Protein AF-A0A699YKY4-F1 (afdb_monomer)

Mean predicted aligned error: 13.33 Å

Foldseek 3Di:
DDDDPPDDDDDPPDPPPDPPDPPPDDPPVPDDPPVVVVVVVVPPPPPPPPPVCVQADVLLVLLVVLLVLLCCCLPPVLVVVLVVLCVVFVPDPPDQQDDVVRGVLSLLSNLSSVLSVVSVVCSVVLNVLLNVLCRPVVVQSSVLSVQLSVLSVQLNVLSSVSDNVRSCSSVSNVVSVVSSVVSVVVVVVVVCVVVVD

Nearest PDB structures (foldseek):
  1i4d-assembly1_A  TM=3.162E-01  e=3.895E+00  Homo sapiens
  1i4d-assembly1_B  TM=2.804E-01  e=4.300E+00  Homo sapiens

Solvent-accessible surface area (backbone atoms only — not comparable to full-atom values): 11237 Å² total; per-residue (Å²): 141,84,81,84,82,82,74,78,85,74,78,91,69,74,91,76,83,71,81,81,73,76,73,92,83,70,57,80,90,75,53,76,57,80,67,51,62,55,51,56,64,66,62,56,67,82,76,74,76,73,55,70,74,78,79,47,54,92,53,34,63,48,29,54,49,40,52,53,51,49,48,46,47,62,61,47,52,42,44,50,51,41,52,51,41,32,64,75,58,68,58,55,86,89,62,83,66,57,44,79,90,68,26,93,62,16,63,31,50,36,28,32,47,50,34,46,49,56,51,58,72,48,43,63,61,50,51,56,38,38,57,60,29,17,67,81,38,17,64,62,24,22,55,24,45,48,41,22,50,54,11,49,52,37,18,36,57,31,14,44,70,43,42,76,71,40,34,60,63,17,55,54,19,53,57,13,51,52,48,36,50,50,48,40,52,51,49,52,54,56,50,52,61,62,74,74,108

Structure (mmCIF, N/CA/C/O backbone):
data_AF-A0A699YKY4-F1
#
_entry.id   AF-A0A699YKY4-F1
#
loop_
_atom_site.group_PDB
_atom_site.id
_atom_site.type_symbol
_atom_site.label_atom_id
_atom_site.label_alt_id
_atom_site.label_comp_id
_atom_site.label_asym_id
_atom_site.label_entity_id
_atom_site.label_seq_id
_atom_site.pdbx_PDB_ins_code
_atom_site.Cartn_x
_atom_site.Cartn_y
_atom_site.Cartn_z
_atom_site.occupancy
_atom_site.B_iso_or_equiv
_atom_site.auth_seq_id
_atom_site.auth_comp_id
_atom_site.auth_asym_id
_atom_site.auth_atom_id
_atom_site.pdbx_PDB_model_num
ATOM 1 N N . MET A 1 1 ? 33.361 -10.950 44.636 1.00 48.34 1 MET A N 1
ATOM 2 C CA . MET A 1 1 ? 32.646 -9.791 44.060 1.00 48.34 1 MET A CA 1
ATOM 3 C C . MET A 1 1 ? 33.469 -8.546 44.329 1.00 48.34 1 MET A C 1
ATOM 5 O O . MET A 1 1 ? 33.608 -8.227 45.494 1.00 48.34 1 MET A O 1
ATOM 9 N N . VAL A 1 2 ? 34.028 -7.903 43.303 1.00 44.22 2 VAL A N 1
ATOM 10 C CA . VAL A 1 2 ? 33.719 -6.512 42.908 1.00 44.22 2 VAL A CA 1
ATOM 11 C C . VAL A 1 2 ? 34.060 -6.415 41.405 1.00 44.22 2 VAL A C 1
ATOM 13 O O . VAL A 1 2 ? 35.040 -7.031 40.984 1.00 44.22 2 VAL A O 1
ATOM 16 N N . PRO A 1 3 ? 33.218 -5.773 40.575 1.00 47.50 3 PRO A N 1
ATOM 17 C CA . PRO A 1 3 ? 33.241 -5.894 39.123 1.00 47.50 3 PRO A CA 1
ATOM 18 C C . PRO A 1 3 ? 34.199 -4.895 38.463 1.00 47.50 3 PRO A C 1
ATOM 20 O O . PRO A 1 3 ? 34.477 -3.824 38.999 1.00 47.50 3 PRO A O 1
ATOM 23 N N . LEU A 1 4 ? 34.647 -5.241 37.255 1.00 47.75 4 LEU A N 1
ATOM 24 C CA . LEU A 1 4 ? 35.294 -4.331 36.309 1.00 47.75 4 LEU A CA 1
ATOM 25 C C . LEU A 1 4 ? 34.410 -3.096 36.050 1.00 47.75 4 LEU A C 1
ATOM 27 O O . LEU A 1 4 ? 33.281 -3.263 35.581 1.00 47.75 4 LEU A O 1
ATOM 31 N N . PRO A 1 5 ? 34.906 -1.863 36.249 1.00 43.66 5 PRO A N 1
ATOM 32 C CA . PRO A 1 5 ? 34.273 -0.696 35.664 1.00 43.66 5 PRO A CA 1
ATOM 33 C C . PRO A 1 5 ? 34.665 -0.616 34.182 1.00 43.66 5 PRO A C 1
ATOM 35 O O . PRO A 1 5 ? 35.770 -0.202 33.830 1.00 43.66 5 PRO A O 1
ATOM 38 N N . LEU A 1 6 ? 33.743 -1.010 33.301 1.00 48.00 6 LEU A N 1
ATOM 39 C CA . LEU A 1 6 ? 33.780 -0.607 31.896 1.00 48.00 6 LEU A CA 1
ATOM 40 C C . LEU A 1 6 ? 33.629 0.918 31.841 1.00 48.00 6 LEU A C 1
ATOM 42 O O . LEU A 1 6 ? 32.559 1.467 32.102 1.00 48.00 6 LEU A O 1
ATOM 46 N N . LYS A 1 7 ? 34.734 1.601 31.541 1.00 40.78 7 LYS A N 1
ATOM 47 C CA . LYS A 1 7 ? 34.766 3.039 31.268 1.00 40.78 7 LYS A CA 1
ATOM 48 C C . LYS A 1 7 ? 34.069 3.297 29.916 1.00 40.78 7 LYS A C 1
ATOM 50 O O . LYS A 1 7 ? 34.287 2.523 28.984 1.00 40.78 7 LYS A O 1
ATOM 55 N N . PRO A 1 8 ? 33.220 4.333 29.794 1.00 40.47 8 PRO A N 1
ATOM 56 C CA . PRO A 1 8 ? 32.386 4.549 28.613 1.00 40.47 8 PRO A CA 1
ATOM 57 C C . PRO A 1 8 ? 33.218 4.826 27.357 1.00 40.47 8 PRO A C 1
ATOM 59 O O . PRO A 1 8 ? 34.210 5.555 27.406 1.00 40.47 8 PRO A O 1
ATOM 62 N N . ALA A 1 9 ? 32.774 4.268 26.227 1.00 45.56 9 ALA A N 1
ATOM 63 C CA . ALA A 1 9 ? 33.264 4.624 24.903 1.00 45.56 9 ALA A CA 1
ATOM 64 C C . ALA A 1 9 ? 32.993 6.115 24.656 1.00 45.56 9 ALA A C 1
ATOM 66 O O . ALA A 1 9 ? 31.841 6.540 24.553 1.00 45.56 9 ALA A O 1
ATOM 67 N N . ALA A 1 10 ? 34.061 6.911 24.598 1.00 41.69 10 ALA A N 1
ATOM 68 C CA . ALA A 1 10 ? 33.987 8.272 24.094 1.00 41.69 10 ALA A CA 1
ATOM 69 C C . ALA A 1 10 ? 33.573 8.232 22.609 1.00 41.69 10 ALA A C 1
ATOM 71 O O . ALA A 1 10 ? 33.965 7.303 21.893 1.00 41.69 10 ALA A O 1
ATOM 72 N N . PRO A 1 11 ? 32.764 9.196 22.142 1.00 36.03 11 PRO A N 1
ATOM 73 C CA . PRO A 1 11 ? 32.287 9.218 20.769 1.00 36.03 11 PRO A CA 1
ATOM 74 C C . PRO A 1 11 ? 33.475 9.300 19.810 1.00 36.03 11 PRO A C 1
ATOM 76 O O . PRO A 1 11 ? 34.435 10.027 20.060 1.00 36.03 11 PRO A O 1
ATOM 79 N N . PHE A 1 12 ? 33.386 8.554 18.709 1.00 40.75 12 PHE A N 1
ATOM 80 C CA . PHE A 1 12 ? 34.274 8.647 17.553 1.00 40.75 12 PHE A CA 1
ATOM 81 C C . PHE A 1 12 ? 34.117 10.046 16.933 1.00 40.75 12 PHE A C 1
ATOM 83 O O . PHE A 1 12 ? 33.383 10.243 15.965 1.00 40.75 12 PHE A O 1
ATOM 90 N N . SER A 1 13 ? 34.735 11.051 17.555 1.00 39.62 13 SER A N 1
ATOM 91 C CA . SER A 1 13 ? 34.857 12.384 16.990 1.00 39.62 13 SER A CA 1
ATOM 92 C C . SER A 1 13 ? 35.937 12.314 15.925 1.00 39.62 13 SER A C 1
ATOM 94 O O . SER A 1 13 ? 37.105 12.080 16.233 1.00 39.62 13 SER A O 1
ATOM 96 N N . LEU A 1 14 ? 35.494 12.453 14.678 1.00 38.16 14 LEU A N 1
ATOM 97 C CA . LEU A 1 14 ? 36.218 13.026 13.548 1.00 38.16 14 LEU A CA 1
ATOM 98 C C . LEU A 1 14 ? 37.693 13.322 13.848 1.00 38.16 14 LEU A C 1
ATOM 100 O O . LEU A 1 14 ? 38.031 14.328 14.467 1.00 38.16 14 LEU A O 1
ATOM 104 N N . CYS A 1 15 ? 38.566 12.448 13.354 1.00 41.62 15 CYS A N 1
ATOM 105 C CA . CYS A 1 15 ? 39.974 12.758 13.160 1.00 41.62 15 CYS A CA 1
ATOM 106 C C . CYS A 1 15 ? 40.059 13.832 12.058 1.00 41.62 15 CYS A C 1
ATOM 108 O O . CYS A 1 15 ? 40.270 13.516 10.890 1.00 41.62 15 CYS A O 1
ATOM 110 N N . GLN A 1 16 ? 39.751 15.083 12.401 1.00 43.31 16 GLN A N 1
ATOM 111 C CA . GLN A 1 16 ? 39.926 16.240 11.521 1.00 43.31 16 GLN A CA 1
ATOM 112 C C . GLN A 1 16 ? 41.032 17.189 11.986 1.00 43.31 16 GLN A C 1
ATOM 114 O O . GLN A 1 16 ? 41.424 18.034 11.197 1.00 43.31 16 GLN A O 1
ATOM 119 N N . ASP A 1 17 ? 41.632 16.985 13.164 1.00 37.53 17 ASP A N 1
ATOM 120 C CA . ASP A 1 17 ? 42.594 17.952 13.720 1.00 37.53 17 ASP A CA 1
ATOM 121 C C . ASP A 1 17 ? 43.952 17.360 14.127 1.00 37.53 17 ASP A C 1
ATOM 123 O O . ASP A 1 17 ? 44.659 17.910 14.968 1.00 37.53 17 ASP A O 1
ATOM 127 N N . THR A 1 18 ? 44.387 16.270 13.497 1.00 43.03 18 THR A N 1
ATOM 128 C CA . THR A 1 18 ? 45.807 15.889 13.528 1.00 43.03 18 THR A CA 1
ATOM 129 C C . THR A 1 18 ? 46.353 15.839 12.112 1.00 43.03 18 THR A C 1
ATOM 131 O O . THR A 1 18 ? 46.560 14.783 11.518 1.00 43.03 18 THR A O 1
ATOM 134 N N . ALA A 1 19 ? 46.625 17.023 11.557 1.00 45.69 19 ALA A N 1
ATOM 135 C CA . ALA A 1 19 ? 47.641 17.125 10.522 1.00 45.69 19 ALA A CA 1
ATOM 136 C C . ALA A 1 19 ? 48.922 16.502 11.098 1.00 45.69 19 ALA A C 1
ATOM 138 O O . ALA A 1 19 ? 49.509 17.035 12.039 1.00 45.69 19 ALA A O 1
ATOM 139 N N . TRP A 1 20 ? 49.298 15.326 10.595 1.00 46.41 20 TRP A N 1
ATOM 140 C CA . TRP A 1 20 ? 50.542 14.660 10.957 1.00 46.41 20 TRP A CA 1
ATOM 141 C C . TRP A 1 20 ? 51.686 15.619 10.614 1.00 46.41 20 TRP A C 1
ATOM 143 O O . TRP A 1 20 ? 51.987 15.835 9.440 1.00 46.41 20 TRP A O 1
ATOM 153 N N . GLN A 1 21 ? 52.263 16.273 11.623 1.00 52.38 21 GLN A N 1
ATOM 154 C CA . GLN A 1 21 ? 53.449 17.090 11.418 1.00 52.38 21 GLN A CA 1
ATOM 155 C C . GLN A 1 21 ? 54.639 16.139 11.268 1.00 52.38 21 GLN A C 1
ATOM 157 O O . GLN A 1 21 ? 54.866 15.320 12.163 1.00 52.38 21 GLN A O 1
ATOM 162 N N . PRO A 1 22 ? 55.386 16.206 10.152 1.00 54.28 22 PRO A N 1
ATOM 163 C CA . PRO A 1 22 ? 56.575 15.388 9.989 1.00 54.28 22 PRO A CA 1
ATOM 164 C C . PRO A 1 22 ? 57.593 15.694 11.095 1.00 54.28 22 PRO A C 1
ATOM 166 O O . PRO A 1 22 ? 57.698 16.848 11.523 1.00 54.28 22 PRO A O 1
ATOM 169 N N . PRO A 1 23 ? 58.345 14.687 11.575 1.00 55.00 23 PRO A N 1
ATOM 170 C CA . PRO A 1 23 ? 59.370 14.900 12.586 1.00 55.00 23 PRO A CA 1
ATOM 171 C C . PRO A 1 23 ? 60.405 15.920 12.089 1.00 55.00 23 PRO A C 1
ATOM 173 O O . PRO A 1 23 ? 60.852 15.872 10.942 1.00 55.00 23 PRO A O 1
ATOM 176 N N . LEU A 1 24 ? 60.753 16.869 12.960 1.00 57.00 24 LEU A N 1
ATOM 177 C CA . LEU A 1 24 ? 61.698 17.953 12.689 1.00 57.00 24 LEU A CA 1
ATOM 178 C C . LEU A 1 24 ? 63.058 17.393 12.245 1.00 57.00 24 LEU A C 1
ATOM 180 O O . LEU A 1 24 ? 63.736 16.733 13.029 1.00 57.00 24 LEU A O 1
ATOM 184 N N . GLY A 1 25 ? 63.455 17.695 11.003 1.00 61.84 25 GLY A N 1
ATOM 185 C CA . GLY A 1 25 ? 64.797 17.405 10.480 1.00 61.84 25 GLY A CA 1
ATOM 186 C C . GLY A 1 25 ? 64.888 16.428 9.302 1.00 61.84 25 GLY A C 1
ATOM 187 O O . GLY A 1 25 ? 65.943 15.828 9.116 1.00 61.84 25 GLY A O 1
ATOM 188 N N . LEU A 1 26 ? 63.835 16.248 8.498 1.00 56.12 26 LEU A N 1
ATOM 189 C CA . LEU A 1 26 ? 63.955 15.515 7.230 1.00 56.12 26 LEU A CA 1
ATOM 190 C C . LEU A 1 26 ? 64.787 16.313 6.207 1.00 56.12 26 LEU A C 1
ATOM 192 O O . LEU A 1 26 ? 64.466 17.487 5.997 1.00 56.12 26 LEU A O 1
ATOM 196 N N . PRO A 1 27 ? 65.803 15.705 5.559 1.00 60.69 27 PRO A N 1
ATOM 197 C CA . PRO A 1 27 ? 66.564 16.357 4.495 1.00 60.69 27 PRO A CA 1
ATOM 198 C C . PRO A 1 27 ? 65.637 16.775 3.339 1.00 60.69 27 PRO A C 1
ATOM 200 O O . PRO A 1 27 ? 64.596 16.153 3.104 1.00 60.69 27 PRO A O 1
ATOM 203 N N . ASP A 1 28 ? 65.973 17.884 2.671 1.00 59.66 28 ASP A N 1
ATOM 204 C CA . ASP A 1 28 ? 65.085 18.583 1.723 1.00 59.66 28 ASP A CA 1
ATOM 205 C C . ASP A 1 28 ? 64.636 17.716 0.529 1.00 59.66 28 ASP A C 1
ATOM 207 O O . ASP A 1 28 ? 63.608 17.990 -0.087 1.00 59.66 28 ASP A O 1
ATOM 211 N N . ASP A 1 29 ? 65.363 16.642 0.220 1.00 63.81 29 ASP A N 1
ATOM 212 C CA . ASP A 1 29 ? 65.057 15.667 -0.832 1.00 63.81 29 ASP A CA 1
ATOM 213 C C . ASP A 1 29 ? 63.957 14.660 -0.447 1.00 63.81 29 ASP A C 1
ATOM 215 O O . ASP A 1 29 ? 63.340 14.045 -1.318 1.00 63.81 29 ASP A O 1
ATOM 219 N N . MET A 1 30 ? 63.682 14.512 0.849 1.00 56.88 30 MET A N 1
ATOM 220 C CA . MET A 1 30 ? 62.691 13.583 1.396 1.00 56.88 30 MET A CA 1
ATOM 221 C C . MET A 1 30 ? 61.368 14.269 1.777 1.00 56.88 30 MET A C 1
ATOM 223 O O . MET A 1 30 ? 60.406 13.604 2.172 1.00 56.88 30 MET A O 1
ATOM 227 N N . GLN A 1 31 ? 61.292 15.597 1.656 1.00 60.69 31 GLN A N 1
ATOM 228 C CA . GLN A 1 31 ? 60.056 16.356 1.825 1.00 60.69 31 GLN A CA 1
ATOM 229 C C . GLN A 1 31 ? 59.249 16.299 0.526 1.00 60.69 31 GLN A C 1
ATOM 231 O O . GLN A 1 31 ? 59.725 16.683 -0.541 1.00 60.69 31 GLN A O 1
ATOM 236 N N . ALA A 1 32 ? 58.003 15.818 0.608 1.00 61.31 32 ALA A N 1
ATOM 237 C CA . ALA A 1 32 ? 57.102 15.828 -0.539 1.00 61.31 32 ALA A CA 1
ATOM 238 C C . ALA A 1 32 ? 57.048 17.253 -1.134 1.00 61.31 32 ALA A C 1
ATOM 240 O O . ALA A 1 32 ? 56.874 18.210 -0.369 1.00 61.31 32 ALA A O 1
ATOM 241 N N . PRO A 1 33 ? 57.185 17.426 -2.465 1.00 61.12 33 PRO A N 1
ATOM 242 C CA . PRO A 1 33 ? 57.152 18.749 -3.071 1.00 61.12 33 PRO A CA 1
ATOM 243 C C . PRO A 1 33 ? 55.872 19.462 -2.627 1.00 61.12 33 PRO A C 1
ATOM 245 O O . PRO A 1 33 ? 54.787 18.886 -2.712 1.00 61.12 33 PRO A O 1
ATOM 248 N N . LYS A 1 34 ? 55.966 20.710 -2.154 1.00 59.78 34 LYS A N 1
ATOM 249 C CA . LYS A 1 34 ? 54.809 21.483 -1.639 1.00 59.78 34 LYS A CA 1
ATOM 250 C C . LYS A 1 34 ? 53.665 21.575 -2.663 1.00 59.78 34 LYS A C 1
ATOM 252 O O . LYS A 1 34 ? 52.489 21.628 -2.328 1.00 59.78 34 LYS A O 1
ATOM 257 N N . ASN A 1 35 ? 54.033 21.500 -3.930 1.00 59.03 35 ASN A N 1
ATOM 258 C CA . ASN A 1 35 ? 53.210 21.536 -5.130 1.00 59.03 35 ASN A CA 1
ATOM 259 C C . ASN A 1 35 ? 52.641 20.150 -5.519 1.00 59.03 35 ASN A C 1
ATOM 261 O O . ASN A 1 35 ? 51.735 20.053 -6.346 1.00 59.03 35 ASN A O 1
ATOM 265 N N . LEU A 1 36 ? 53.110 19.066 -4.895 1.00 57.78 36 LEU A N 1
ATOM 266 C CA . LEU A 1 36 ? 52.580 17.718 -5.087 1.00 57.78 36 LEU A CA 1
ATOM 267 C C . LEU A 1 36 ? 51.261 17.534 -4.321 1.00 57.78 36 LEU A C 1
ATOM 269 O O . LEU A 1 36 ? 50.294 17.040 -4.886 1.00 57.78 36 LEU A O 1
ATOM 273 N N . ALA A 1 37 ? 51.167 18.016 -3.078 1.00 57.50 37 ALA A N 1
ATOM 274 C CA . ALA A 1 37 ? 49.926 17.954 -2.295 1.00 57.50 37 ALA A CA 1
ATOM 275 C C . ALA A 1 37 ? 48.774 18.733 -2.960 1.00 57.50 37 ALA A C 1
ATOM 277 O O . ALA A 1 37 ? 47.647 18.241 -3.029 1.00 57.50 37 ALA A O 1
ATOM 278 N N . HIS A 1 38 ? 49.074 19.906 -3.530 1.00 52.69 38 HIS A N 1
ATOM 279 C CA . HIS A 1 38 ? 48.108 20.684 -4.310 1.00 52.69 38 HIS A CA 1
ATOM 280 C C . HIS A 1 38 ? 47.669 19.960 -5.589 1.00 52.69 38 HIS A C 1
ATOM 282 O O . HIS A 1 38 ? 46.480 19.943 -5.895 1.00 52.69 38 HIS A O 1
ATOM 288 N N . SER A 1 39 ? 48.581 19.271 -6.281 1.00 56.22 39 SER A N 1
ATOM 289 C CA . SER A 1 39 ? 48.204 18.495 -7.470 1.00 56.22 39 SER A CA 1
ATOM 290 C C . SER A 1 39 ? 47.390 17.230 -7.150 1.00 56.22 39 SER A C 1
ATOM 292 O O . SER A 1 39 ? 46.607 16.796 -7.992 1.00 56.22 39 SER A O 1
ATOM 294 N N . TYR A 1 40 ? 47.483 16.668 -5.936 1.00 52.78 40 TYR A N 1
ATOM 295 C CA . TYR A 1 40 ? 46.593 15.590 -5.475 1.00 52.78 40 TYR A CA 1
ATOM 296 C C . TYR A 1 40 ? 45.180 16.077 -5.125 1.00 52.78 40 TYR A C 1
ATOM 298 O O . TYR A 1 40 ? 44.213 15.385 -5.444 1.00 52.78 40 TYR A O 1
ATOM 306 N N . LEU A 1 41 ? 45.040 17.260 -4.517 1.00 55.25 41 LEU A N 1
ATOM 307 C CA . LEU A 1 41 ? 43.725 17.853 -4.238 1.00 55.25 41 LEU A CA 1
ATOM 308 C C . LEU A 1 41 ? 43.004 18.269 -5.531 1.00 55.25 41 LEU A C 1
ATOM 310 O O . LEU A 1 41 ? 41.801 18.045 -5.663 1.00 55.25 41 LEU A O 1
ATOM 314 N N . GLU A 1 42 ? 43.741 18.774 -6.5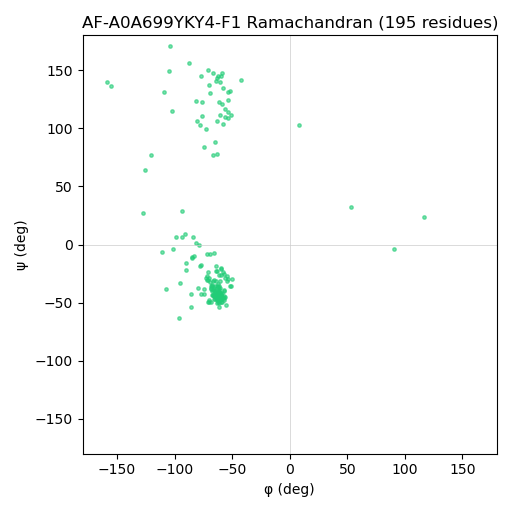23 1.00 52.34 42 GLU A N 1
ATOM 315 C CA . GLU A 1 42 ? 43.192 19.152 -7.834 1.00 52.34 42 GLU A CA 1
ATOM 316 C C . GLU A 1 42 ? 42.915 17.957 -8.764 1.00 52.34 42 GLU A C 1
ATOM 318 O O . GLU A 1 42 ? 42.126 18.069 -9.701 1.00 52.34 42 GLU A O 1
ATOM 323 N N . ARG A 1 43 ? 43.503 16.781 -8.495 1.00 52.62 43 ARG A N 1
ATOM 324 C CA . ARG A 1 43 ? 43.226 15.533 -9.234 1.00 52.62 43 ARG A CA 1
ATOM 325 C C . ARG A 1 43 ? 41.983 14.793 -8.717 1.00 52.62 43 ARG A C 1
ATOM 327 O O . ARG A 1 43 ? 41.670 13.698 -9.186 1.00 52.62 43 ARG A O 1
ATOM 334 N N . THR A 1 44 ? 41.222 15.381 -7.795 1.00 56.94 44 THR A N 1
ATOM 335 C CA . THR A 1 44 ? 39.842 14.943 -7.570 1.00 56.94 44 THR A CA 1
ATOM 336 C C . THR A 1 44 ? 39.013 15.432 -8.756 1.00 56.94 44 THR A C 1
ATOM 338 O O . THR A 1 44 ? 38.685 16.608 -8.867 1.00 56.94 44 THR A O 1
ATOM 341 N N . ALA A 1 45 ? 38.757 14.535 -9.717 1.00 58.06 45 ALA A N 1
ATOM 342 C CA . ALA A 1 45 ? 37.928 14.819 -10.887 1.00 58.06 45 ALA A CA 1
ATOM 343 C C . ALA A 1 45 ? 36.678 15.613 -10.468 1.00 58.06 45 ALA A C 1
ATOM 345 O O . ALA A 1 45 ? 36.119 15.303 -9.408 1.00 58.06 45 ALA A O 1
ATOM 346 N N . PRO A 1 46 ? 36.210 16.604 -11.256 1.00 54.78 46 PRO A N 1
ATOM 347 C CA . PRO A 1 46 ? 34.984 17.309 -10.924 1.00 54.78 46 PRO A CA 1
ATOM 348 C C . PRO A 1 46 ? 33.910 16.248 -10.726 1.00 54.78 46 PRO A C 1
ATOM 350 O O . PRO A 1 46 ? 33.575 15.509 -11.655 1.00 54.78 46 PRO A O 1
ATOM 353 N N . ARG A 1 47 ? 33.420 16.115 -9.490 1.00 60.31 47 ARG A N 1
ATOM 354 C CA . ARG A 1 47 ? 32.297 15.243 -9.171 1.00 60.31 47 ARG A CA 1
ATOM 355 C C . ARG A 1 47 ? 31.123 15.843 -9.916 1.00 60.31 47 ARG A C 1
ATOM 357 O O . ARG A 1 47 ? 30.458 16.731 -9.387 1.00 60.31 47 ARG A O 1
ATOM 364 N N . SER A 1 48 ? 30.943 15.434 -11.174 1.00 63.03 48 SER A N 1
ATOM 365 C CA . SER A 1 48 ? 29.806 15.839 -11.982 1.00 63.03 48 SER A CA 1
ATOM 366 C C . SER A 1 48 ? 28.595 15.558 -11.111 1.00 63.03 48 SER A C 1
ATOM 368 O O . SER A 1 48 ? 28.350 14.428 -10.681 1.00 63.03 48 SER A O 1
ATOM 370 N N . THR A 1 49 ? 27.945 16.628 -10.672 1.00 66.81 49 THR A N 1
ATOM 371 C CA . THR A 1 49 ? 26.795 16.533 -9.792 1.00 66.81 49 THR A CA 1
ATOM 372 C C . THR A 1 49 ? 25.688 16.052 -10.706 1.00 66.81 49 THR A C 1
ATOM 374 O O . THR A 1 49 ? 24.977 16.851 -11.313 1.00 66.81 49 THR A O 1
ATOM 377 N N . VAL A 1 50 ? 25.617 14.733 -10.910 1.00 65.38 50 VAL A N 1
ATOM 378 C CA . VAL A 1 50 ? 24.519 14.107 -11.635 1.00 65.38 50 VAL A CA 1
ATOM 379 C C . VAL A 1 50 ? 23.272 14.554 -10.897 1.00 65.38 50 VAL A C 1
ATOM 381 O O . VAL A 1 50 ? 23.060 14.205 -9.734 1.00 65.38 50 VAL A O 1
ATOM 384 N N . LYS A 1 51 ? 22.488 15.422 -11.535 1.00 71.50 51 LYS A N 1
ATOM 385 C CA . LYS A 1 51 ? 21.231 15.883 -10.961 1.00 71.50 51 LYS A CA 1
ATOM 386 C C . LYS A 1 51 ? 20.406 14.621 -10.737 1.00 71.50 51 LYS A C 1
ATOM 388 O O . LYS A 1 51 ? 20.136 13.916 -11.695 1.00 71.50 51 LYS A O 1
ATOM 393 N N . MET A 1 52 ? 19.995 14.323 -9.506 1.00 66.38 52 MET A N 1
ATOM 394 C CA . MET A 1 52 ? 19.196 13.118 -9.209 1.00 66.38 52 MET A CA 1
ATOM 395 C C . MET A 1 52 ? 17.974 12.977 -10.136 1.00 66.38 52 MET A C 1
ATOM 397 O O . MET A 1 52 ? 17.576 11.871 -10.489 1.00 66.38 52 MET A O 1
ATOM 401 N N . ALA A 1 53 ? 17.431 14.106 -10.600 1.00 68.38 53 ALA A N 1
ATOM 402 C CA . ALA A 1 53 ? 16.364 14.173 -11.591 1.00 68.38 53 ALA A CA 1
ATOM 403 C C . ALA A 1 53 ? 16.698 13.524 -12.951 1.00 68.38 53 ALA A C 1
ATOM 405 O O . ALA A 1 53 ? 15.780 13.093 -13.634 1.00 68.38 53 ALA A O 1
ATOM 406 N N . SER A 1 54 ? 17.971 13.431 -13.355 1.00 72.88 54 SER A N 1
ATOM 407 C CA . SER A 1 54 ? 18.375 12.761 -14.599 1.00 72.88 54 SER A CA 1
ATOM 408 C C . SER A 1 54 ? 18.524 11.244 -14.457 1.00 72.88 54 SER A C 1
ATOM 410 O O . SER A 1 54 ? 18.700 10.568 -15.464 1.00 72.88 54 SER A O 1
ATOM 412 N N . LEU A 1 55 ? 18.480 10.704 -13.232 1.00 82.69 55 LEU A N 1
ATOM 413 C CA . LEU A 1 55 ? 18.551 9.259 -12.972 1.00 82.69 55 LEU A CA 1
ATOM 414 C C . LEU A 1 55 ? 17.170 8.594 -12.954 1.00 82.69 55 LEU A C 1
ATOM 416 O O . LEU A 1 55 ? 17.070 7.383 -13.137 1.00 82.69 55 LEU A O 1
ATOM 420 N N . LEU A 1 56 ? 16.111 9.369 -12.712 1.00 84.06 56 LEU A N 1
ATOM 421 C CA . LEU A 1 56 ? 14.741 8.874 -12.603 1.00 84.06 56 LEU A CA 1
ATOM 422 C C . LEU A 1 56 ? 13.937 9.213 -13.864 1.00 84.06 56 LEU A C 1
ATOM 424 O O . LEU A 1 56 ? 14.172 10.252 -14.483 1.00 84.06 56 LEU A O 1
ATOM 428 N N . PRO A 1 57 ? 12.950 8.381 -14.245 1.00 83.94 57 PRO A N 1
ATOM 429 C CA . PRO A 1 57 ? 12.073 8.723 -15.354 1.00 83.94 57 PRO A CA 1
ATOM 430 C C . PRO A 1 57 ? 11.280 9.994 -15.024 1.00 83.94 57 PRO A C 1
ATOM 432 O O . PRO A 1 57 ? 10.865 10.198 -13.883 1.00 83.94 57 PRO A O 1
ATOM 435 N N . ALA A 1 58 ? 11.014 10.832 -16.030 1.00 84.06 58 ALA A N 1
ATOM 436 C CA . ALA A 1 58 ? 10.355 12.133 -15.850 1.00 84.06 58 ALA A CA 1
ATOM 437 C C . ALA A 1 58 ? 9.013 12.048 -15.090 1.00 84.06 58 ALA A C 1
ATOM 439 O O . ALA A 1 58 ? 8.631 12.968 -14.373 1.00 84.06 58 ALA A O 1
ATOM 440 N N . SER A 1 59 ? 8.310 10.918 -15.205 1.00 89.62 59 SER A N 1
ATOM 441 C CA . SER A 1 59 ? 7.021 10.668 -14.550 1.00 89.62 59 SER A CA 1
ATOM 442 C C . SER A 1 59 ? 7.130 9.945 -13.197 1.00 89.62 59 SER A C 1
ATOM 444 O O . SER A 1 59 ? 6.102 9.591 -12.624 1.00 89.62 59 SER A O 1
ATOM 446 N N . PHE A 1 60 ? 8.332 9.718 -12.655 1.00 90.69 60 PHE A N 1
ATOM 447 C CA . PHE A 1 60 ? 8.517 9.009 -11.379 1.00 90.69 60 PHE A CA 1
ATOM 448 C C . PHE A 1 60 ? 7.883 9.738 -10.185 1.00 90.69 60 PHE A C 1
ATOM 450 O O . PHE A 1 60 ? 7.527 9.107 -9.191 1.00 90.69 60 PHE A O 1
ATOM 457 N N . GLY A 1 61 ? 7.670 11.055 -10.290 1.00 91.75 61 GLY A N 1
ATOM 458 C CA . GLY A 1 61 ? 6.960 11.837 -9.273 1.00 91.75 61 GLY A CA 1
ATOM 459 C C . GLY A 1 61 ? 5.569 11.281 -8.940 1.00 91.75 61 GLY A C 1
ATOM 460 O O . GLY A 1 61 ? 5.159 11.322 -7.783 1.00 91.75 61 GLY A O 1
ATOM 461 N N . TRP A 1 62 ? 4.882 10.665 -9.909 1.00 94.81 62 TRP A N 1
ATOM 462 C CA . TRP A 1 62 ? 3.597 9.997 -9.680 1.00 94.81 62 TRP A CA 1
ATOM 463 C C . TRP A 1 62 ? 3.727 8.767 -8.783 1.00 94.81 62 TRP A C 1
ATOM 465 O O . TRP A 1 62 ? 2.904 8.559 -7.898 1.00 94.81 62 TRP A O 1
ATOM 475 N N . VAL A 1 63 ? 4.796 7.986 -8.959 1.00 96.06 63 VAL A N 1
ATOM 476 C CA . VAL A 1 63 ? 5.099 6.818 -8.120 1.00 96.06 63 VAL A CA 1
ATOM 477 C C . VAL A 1 63 ? 5.390 7.268 -6.690 1.00 96.06 63 VAL A C 1
ATOM 479 O O . VAL A 1 63 ? 4.831 6.713 -5.747 1.00 96.06 63 VAL A O 1
ATOM 482 N N . ALA A 1 64 ? 6.193 8.324 -6.523 1.00 95.12 64 ALA A N 1
ATOM 483 C CA . ALA A 1 64 ? 6.454 8.917 -5.213 1.00 95.12 64 ALA A CA 1
ATOM 484 C C . ALA A 1 64 ? 5.163 9.422 -4.543 1.00 95.12 64 ALA A C 1
ATOM 486 O O . ALA A 1 64 ? 4.941 9.162 -3.361 1.00 95.12 64 ALA A O 1
ATOM 487 N N . GLY A 1 65 ? 4.278 10.071 -5.309 1.00 96.50 65 GLY A N 1
ATOM 488 C CA . GLY A 1 65 ? 2.954 10.490 -4.846 1.00 96.50 65 GLY A CA 1
ATOM 489 C C . GLY A 1 65 ? 2.080 9.314 -4.404 1.00 96.50 65 GLY A C 1
ATOM 490 O O . GLY A 1 65 ? 1.483 9.363 -3.331 1.00 96.50 65 GLY A O 1
ATOM 491 N N . THR A 1 66 ? 2.059 8.219 -5.169 1.00 96.88 66 THR A N 1
ATOM 492 C CA . THR A 1 66 ? 1.355 6.985 -4.791 1.00 96.88 66 THR A CA 1
ATOM 493 C C . THR A 1 66 ? 1.926 6.381 -3.508 1.00 96.88 66 THR A C 1
ATOM 495 O O . THR A 1 66 ? 1.158 5.957 -2.644 1.00 96.88 66 THR A O 1
ATOM 498 N N . CYS A 1 67 ? 3.250 6.383 -3.331 1.00 96.81 67 CYS A N 1
ATOM 499 C CA . CYS A 1 67 ? 3.875 5.914 -2.096 1.00 96.81 67 CYS A CA 1
ATOM 500 C C . CYS A 1 67 ? 3.491 6.786 -0.892 1.00 96.81 67 CYS A C 1
ATOM 502 O O . CYS A 1 67 ? 3.128 6.261 0.160 1.00 96.81 67 CYS A O 1
ATOM 504 N N . ALA A 1 68 ? 3.510 8.112 -1.050 1.00 97.31 68 ALA A N 1
ATOM 505 C CA . ALA A 1 68 ? 3.078 9.039 -0.008 1.00 97.31 68 ALA A CA 1
ATOM 506 C C . ALA A 1 68 ? 1.595 8.836 0.349 1.00 97.31 68 ALA A C 1
ATOM 508 O O . ALA A 1 68 ? 1.245 8.751 1.526 1.00 97.31 68 ALA A O 1
ATOM 509 N N . ALA A 1 69 ? 0.727 8.673 -0.653 1.00 97.25 69 ALA A N 1
ATOM 510 C CA . ALA A 1 69 ? -0.687 8.375 -0.445 1.00 97.25 69 ALA A CA 1
ATOM 511 C C . ALA A 1 69 ? -0.889 7.047 0.304 1.00 97.25 69 ALA A C 1
ATOM 513 O O . ALA A 1 69 ? -1.694 6.976 1.235 1.00 97.25 69 ALA A O 1
ATOM 514 N N . ALA A 1 70 ? -0.126 6.007 -0.044 1.00 96.62 70 ALA A N 1
ATOM 515 C CA . ALA A 1 70 ? -0.170 4.727 0.653 1.00 96.62 70 ALA A CA 1
ATOM 516 C C . ALA A 1 70 ? 0.224 4.864 2.129 1.00 96.62 70 ALA A C 1
ATOM 518 O O . ALA A 1 70 ? -0.461 4.293 2.983 1.00 96.62 70 ALA A O 1
ATOM 519 N N . ALA A 1 71 ? 1.252 5.662 2.437 1.00 96.12 71 ALA A N 1
ATOM 520 C CA . ALA A 1 71 ? 1.665 5.940 3.807 1.00 96.12 71 ALA A CA 1
ATOM 521 C C . ALA A 1 71 ? 0.565 6.661 4.599 1.00 96.12 71 ALA A C 1
ATOM 523 O O . ALA A 1 71 ? 0.228 6.236 5.704 1.00 96.12 71 ALA A O 1
ATOM 524 N N . LEU A 1 72 ? -0.053 7.696 4.019 1.00 97.00 72 LEU A N 1
ATOM 525 C CA . LEU A 1 72 ? -1.156 8.422 4.655 1.00 97.00 72 LEU A CA 1
ATOM 526 C C . LEU A 1 72 ? -2.346 7.500 4.949 1.00 97.00 72 LEU A C 1
ATOM 528 O O . LEU A 1 72 ? -2.881 7.496 6.056 1.00 97.00 72 LEU A O 1
ATOM 532 N N . VAL A 1 73 ? -2.738 6.663 3.994 1.00 96.56 73 VAL A N 1
ATOM 533 C CA . VAL A 1 73 ? -3.880 5.759 4.171 1.00 96.56 73 VAL A CA 1
ATOM 534 C C . VAL A 1 73 ? -3.588 4.663 5.203 1.00 96.56 73 VAL A C 1
ATOM 536 O O . VAL A 1 73 ? -4.384 4.445 6.115 1.00 96.56 73 VAL A O 1
ATOM 539 N N . HIS A 1 74 ? -2.451 3.973 5.100 1.00 95.81 74 HIS A N 1
ATOM 540 C CA . HIS A 1 74 ? -2.170 2.811 5.949 1.00 95.81 74 HIS A CA 1
ATOM 541 C C . HIS A 1 74 ? -1.698 3.199 7.352 1.00 95.81 74 HIS A C 1
ATOM 543 O O . HIS A 1 74 ? -2.066 2.536 8.322 1.00 95.81 74 HIS A O 1
ATOM 549 N N . HIS A 1 75 ? -0.896 4.258 7.491 1.00 95.12 75 HIS A N 1
ATOM 550 C CA . HIS A 1 75 ? -0.342 4.651 8.789 1.00 95.12 75 HIS A CA 1
ATOM 551 C C . HIS A 1 75 ? -1.158 5.718 9.504 1.00 95.12 75 HIS A C 1
ATOM 553 O O . HIS A 1 75 ? -1.207 5.682 10.729 1.00 95.12 75 HIS A O 1
ATOM 559 N N . ILE A 1 76 ? -1.806 6.642 8.789 1.00 95.62 76 ILE A N 1
ATOM 560 C CA . ILE A 1 76 ? -2.582 7.711 9.432 1.00 95.62 76 ILE A CA 1
ATOM 561 C C . ILE A 1 76 ? -4.053 7.312 9.505 1.00 95.62 76 ILE A C 1
ATOM 563 O O . ILE A 1 76 ? -4.574 7.101 10.596 1.00 95.62 76 ILE A O 1
ATOM 567 N N . TYR A 1 77 ? -4.715 7.122 8.363 1.00 96.88 77 TYR A N 1
ATOM 568 C CA . TYR A 1 77 ? -6.157 6.867 8.320 1.00 96.88 77 TYR A CA 1
ATOM 569 C C . TYR A 1 77 ? -6.570 5.581 9.058 1.00 96.88 77 TYR A C 1
ATOM 571 O O . TYR A 1 77 ? -7.393 5.636 9.974 1.00 96.88 77 TYR A O 1
ATOM 579 N N . MET A 1 78 ? -5.968 4.432 8.730 1.00 97.06 78 MET A N 1
ATOM 580 C CA . MET A 1 78 ? -6.330 3.159 9.375 1.00 97.06 78 MET A CA 1
ATOM 581 C C . MET A 1 78 ? -5.931 3.117 10.859 1.00 97.06 78 MET A C 1
ATOM 583 O O . MET A 1 78 ? -6.683 2.600 11.684 1.00 97.06 78 MET A O 1
ATOM 587 N N . SER A 1 79 ? -4.795 3.724 11.225 1.00 95.44 79 SER A N 1
ATOM 588 C CA . SER A 1 79 ? -4.360 3.825 12.628 1.00 95.44 79 SER A CA 1
ATOM 589 C C . SER A 1 79 ? -5.315 4.679 13.464 1.00 95.44 79 SER A C 1
ATOM 591 O O . SER A 1 79 ? -5.686 4.292 14.573 1.00 95.44 79 SER A O 1
ATOM 593 N N . ILE A 1 80 ? -5.780 5.815 12.928 1.00 96.56 80 ILE A N 1
ATOM 594 C CA . ILE A 1 80 ? -6.822 6.628 13.570 1.00 96.56 80 ILE A CA 1
ATOM 595 C C . ILE A 1 80 ? -8.107 5.807 13.728 1.00 96.56 80 ILE A C 1
ATOM 597 O O . ILE A 1 80 ? -8.712 5.846 14.798 1.00 96.56 80 ILE A O 1
ATOM 601 N N . GLY A 1 81 ? -8.490 5.014 12.722 1.00 95.44 81 GLY A N 1
ATOM 602 C CA . GLY A 1 81 ? -9.635 4.100 12.802 1.00 95.44 81 GLY A CA 1
ATOM 603 C C . GLY A 1 81 ? -9.519 3.088 13.947 1.00 95.44 81 GLY A C 1
ATOM 604 O O . GLY A 1 81 ? -10.449 2.932 14.740 1.00 95.44 81 GLY A O 1
ATOM 605 N N . VAL A 1 82 ? -8.350 2.463 14.107 1.00 95.81 82 VAL A N 1
ATOM 606 C CA . VAL A 1 82 ? -8.062 1.554 15.228 1.00 95.81 82 VAL A CA 1
ATOM 607 C C . VAL A 1 82 ? -8.117 2.284 16.571 1.00 95.81 82 VAL A C 1
ATOM 609 O O . VAL A 1 82 ? -8.706 1.775 17.524 1.00 95.81 82 VAL A O 1
ATOM 612 N N . GLN A 1 83 ? -7.543 3.483 16.674 1.00 95.38 83 GLN A N 1
ATOM 613 C CA . GLN A 1 83 ? -7.580 4.271 17.911 1.00 95.38 83 GLN A CA 1
ATOM 614 C C . GLN A 1 83 ? -9.003 4.713 18.275 1.00 95.38 83 GLN A C 1
ATOM 616 O O . GLN A 1 83 ? -9.383 4.672 19.446 1.00 95.38 83 GLN A O 1
ATOM 621 N N . ALA A 1 84 ? -9.810 5.095 17.285 1.00 95.00 84 ALA A N 1
ATOM 622 C CA . ALA A 1 84 ? -11.220 5.406 17.475 1.00 95.00 84 ALA A CA 1
ATOM 623 C C . ALA A 1 84 ? -11.996 4.173 17.961 1.00 95.00 84 ALA A C 1
ATOM 625 O O . ALA A 1 84 ? -12.773 4.276 18.909 1.00 95.00 84 ALA A O 1
ATOM 626 N N . ALA A 1 85 ? -11.728 2.994 17.390 1.00 93.62 85 ALA A N 1
ATOM 627 C CA . ALA A 1 85 ? -12.319 1.740 17.848 1.00 93.62 85 ALA A CA 1
ATOM 628 C C . ALA A 1 85 ? -11.898 1.396 19.287 1.00 93.62 85 ALA A C 1
ATOM 630 O O . ALA A 1 85 ? -12.750 1.030 20.092 1.00 93.62 85 ALA A O 1
ATOM 631 N N . ARG A 1 86 ? -10.624 1.590 19.657 1.00 93.94 86 ARG A N 1
ATOM 632 C CA . ARG A 1 86 ? -10.157 1.399 21.044 1.00 93.94 86 ARG A CA 1
ATOM 633 C C . ARG A 1 86 ? -10.942 2.258 22.032 1.00 93.94 86 ARG A C 1
ATOM 635 O O . ARG A 1 86 ? -11.371 1.751 23.063 1.00 93.94 86 ARG A O 1
ATOM 642 N N . LYS A 1 87 ? -11.168 3.534 21.697 1.00 93.38 87 LYS A N 1
ATOM 643 C CA . LYS A 1 87 ? -11.981 4.449 22.514 1.00 93.38 87 LYS A CA 1
ATOM 644 C C . LYS A 1 87 ? -13.447 4.012 22.568 1.00 93.38 87 LYS A C 1
ATOM 646 O O . LYS A 1 87 ? -14.027 3.994 23.643 1.00 93.38 87 LYS A O 1
ATOM 651 N N . LYS A 1 88 ? -14.029 3.620 21.429 1.00 92.38 88 LYS A N 1
ATOM 652 C CA . LYS A 1 88 ? -15.433 3.189 21.327 1.00 92.38 88 LYS A CA 1
ATOM 653 C C . LYS A 1 88 ? -15.731 1.947 22.172 1.00 92.38 88 LYS A C 1
ATOM 655 O O . LYS A 1 88 ? -16.766 1.893 22.823 1.00 92.38 88 LYS A O 1
ATOM 660 N N . TYR A 1 89 ? -14.830 0.969 22.154 1.00 91.00 89 TYR A N 1
ATOM 661 C CA . TYR A 1 89 ? -15.005 -0.312 22.843 1.00 91.00 89 TYR A CA 1
ATOM 662 C C . TYR A 1 89 ? -14.289 -0.371 24.203 1.00 91.00 89 TYR A C 1
ATOM 664 O O . TYR A 1 89 ? -14.263 -1.421 24.823 1.00 91.00 89 TYR A O 1
ATOM 672 N N . ASN A 1 90 ? -13.717 0.738 24.691 1.00 91.25 90 ASN A N 1
ATOM 673 C CA . ASN A 1 90 ? -13.000 0.819 25.975 1.00 91.25 90 ASN A CA 1
ATOM 674 C C . ASN A 1 90 ? -11.870 -0.218 26.159 1.00 91.25 90 ASN A C 1
ATOM 676 O O . ASN A 1 90 ? -11.561 -0.629 27.279 1.00 91.25 90 ASN A O 1
ATOM 680 N N . VAL A 1 91 ? -11.201 -0.606 25.069 1.00 90.88 91 VAL A N 1
ATOM 681 C CA . VAL A 1 91 ? -10.100 -1.580 25.112 1.00 90.88 91 VAL A CA 1
ATOM 682 C C . VAL A 1 91 ? -8.814 -0.885 25.556 1.00 90.88 91 VAL A C 1
ATOM 684 O O . VAL A 1 91 ? -8.196 -0.135 24.790 1.00 90.88 91 VAL A O 1
ATOM 687 N N . LYS A 1 92 ? -8.402 -1.139 26.803 1.00 90.00 92 LYS A N 1
ATOM 688 C CA . LYS A 1 92 ? -7.172 -0.584 27.387 1.00 90.00 92 LYS A CA 1
ATOM 689 C C . LYS A 1 92 ? -5.919 -1.211 26.767 1.00 90.00 92 LYS A C 1
ATOM 691 O O . LYS A 1 92 ? -5.906 -2.370 26.361 1.00 90.00 92 LYS A O 1
ATOM 696 N N . TYR A 1 93 ? -4.840 -0.436 26.717 1.00 89.31 93 TYR A N 1
ATOM 697 C CA . TYR A 1 93 ? -3.503 -0.969 26.443 1.00 89.31 93 TYR A CA 1
ATOM 698 C C . TYR A 1 93 ? -3.055 -1.866 27.613 1.00 89.31 93 TYR A C 1
ATOM 700 O O . TYR A 1 93 ? -3.428 -1.567 28.749 1.00 89.31 93 TYR A O 1
ATOM 708 N N . PRO A 1 94 ? -2.264 -2.935 27.389 1.00 92.31 94 PRO A N 1
ATOM 709 C CA . PRO A 1 94 ? -1.598 -3.359 26.148 1.00 92.31 94 PRO A CA 1
ATOM 710 C C . PRO A 1 94 ? -2.417 -4.330 25.273 1.00 92.31 94 PRO A C 1
ATOM 712 O O . PRO A 1 94 ? -1.890 -4.873 24.303 1.00 92.31 94 PRO A O 1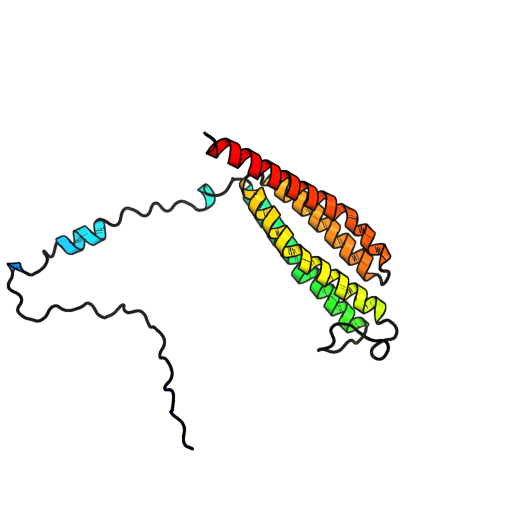
ATOM 715 N N . THR A 1 95 ? -3.694 -4.558 25.586 1.00 90.50 95 THR A N 1
ATOM 716 C CA . THR A 1 95 ? -4.524 -5.565 24.913 1.00 90.50 95 THR A CA 1
ATOM 717 C C . THR A 1 95 ? -4.671 -5.270 23.417 1.00 90.50 95 THR A C 1
ATOM 719 O O . THR A 1 95 ? -5.106 -4.186 23.000 1.00 90.50 95 THR A O 1
ATOM 722 N N . LEU A 1 96 ? -4.268 -6.234 22.582 1.00 90.94 96 LEU A N 1
ATOM 723 C CA . LEU A 1 96 ? -4.341 -6.123 21.124 1.00 90.94 96 LEU A CA 1
ATOM 724 C C . LEU A 1 96 ? -5.715 -6.539 20.603 1.00 90.94 96 LEU A C 1
ATOM 726 O O . LEU A 1 96 ? -6.350 -5.746 19.910 1.00 90.94 96 LEU A O 1
ATOM 730 N N . TYR A 1 97 ? -6.157 -7.739 20.983 1.00 91.88 97 TYR A N 1
ATOM 731 C CA . TYR A 1 97 ? -7.468 -8.305 20.684 1.00 91.88 97 TYR A CA 1
ATOM 732 C C . TYR A 1 97 ? -8.300 -8.358 21.960 1.00 91.88 97 TYR A C 1
ATOM 734 O O . TYR A 1 97 ? -7.813 -8.824 22.986 1.00 91.88 97 TYR A O 1
ATOM 742 N N . ALA A 1 98 ? -9.534 -7.871 21.890 1.00 90.50 98 ALA A N 1
ATOM 743 C CA . ALA A 1 98 ? -10.472 -7.940 22.998 1.00 90.50 98 ALA A CA 1
ATOM 744 C C . ALA A 1 98 ? -11.055 -9.353 23.109 1.00 90.50 98 ALA A C 1
ATOM 746 O O . ALA A 1 98 ? -11.309 -10.021 22.099 1.00 90.50 98 ALA A O 1
ATOM 747 N N . THR A 1 99 ? -11.294 -9.780 24.340 1.00 90.75 99 THR A N 1
ATOM 748 C CA . THR A 1 99 ? -11.996 -11.019 24.677 1.00 90.75 99 THR A CA 1
ATOM 749 C C . THR A 1 99 ? -13.420 -10.720 25.147 1.00 90.75 99 THR A C 1
ATOM 751 O O . THR A 1 99 ? -13.780 -9.565 25.384 1.00 90.75 99 THR A O 1
ATOM 754 N N . GLU A 1 100 ? -14.242 -11.757 25.310 1.00 85.69 100 GLU A N 1
ATOM 755 C CA . GLU A 1 100 ? -15.598 -11.626 25.868 1.00 85.69 100 GLU A CA 1
ATOM 756 C C . GLU A 1 100 ? -15.613 -10.976 27.259 1.00 85.69 100 GLU A C 1
ATOM 758 O O . GLU A 1 100 ? -16.572 -10.284 27.601 1.00 85.69 100 GLU A O 1
ATOM 763 N N . ALA A 1 101 ? -14.536 -11.146 28.033 1.00 81.94 101 ALA A N 1
ATOM 764 C CA . ALA A 1 101 ? -14.376 -10.534 29.348 1.00 81.94 101 ALA A CA 1
ATOM 765 C C . ALA A 1 101 ? -14.131 -9.016 29.279 1.00 81.94 101 ALA A C 1
ATOM 767 O O . ALA A 1 101 ? -14.483 -8.297 30.213 1.00 81.94 101 ALA A O 1
ATOM 768 N N . ASP A 1 102 ? -13.554 -8.520 28.181 1.00 80.19 102 ASP A N 1
ATOM 769 C CA . ASP A 1 102 ? -13.217 -7.105 28.021 1.00 80.19 102 ASP A CA 1
ATOM 770 C C . ASP A 1 102 ? -14.406 -6.293 27.501 1.00 80.19 102 ASP A C 1
ATOM 772 O O . ASP A 1 102 ? -14.636 -5.157 27.921 1.00 80.19 102 ASP A O 1
ATOM 776 N N . THR A 1 103 ? -15.150 -6.829 26.524 1.00 81.31 103 THR A N 1
ATOM 777 C CA . THR A 1 103 ? -16.251 -6.103 25.871 1.00 81.31 103 THR A CA 1
ATOM 778 C C . THR A 1 103 ? -17.248 -7.050 25.204 1.00 81.31 103 THR A C 1
ATOM 780 O O . THR A 1 103 ? -16.871 -7.992 24.508 1.00 81.31 103 THR A O 1
ATOM 783 N N . LYS A 1 104 ? -18.547 -6.738 25.313 1.00 82.00 104 LYS A N 1
ATOM 784 C CA . LYS A 1 104 ? -19.617 -7.488 24.625 1.00 82.00 104 LYS A CA 1
ATOM 785 C C . LYS A 1 104 ? -19.412 -7.523 23.101 1.00 82.00 104 LYS A C 1
ATOM 787 O O . LYS A 1 104 ? -19.523 -8.579 22.490 1.00 82.00 104 LYS A O 1
ATOM 792 N N . ASP A 1 105 ? -18.972 -6.407 22.521 1.00 86.62 105 ASP A N 1
ATOM 793 C CA . ASP A 1 105 ? -18.699 -6.245 21.085 1.00 86.62 105 ASP A CA 1
ATOM 794 C C . ASP A 1 105 ? -17.229 -6.506 20.693 1.00 86.62 105 ASP A C 1
ATOM 796 O O . ASP A 1 105 ? -16.722 -5.950 19.713 1.00 86.62 105 ASP A O 1
ATOM 800 N N . HIS A 1 106 ? -16.517 -7.360 21.439 1.00 86.69 106 HIS A N 1
ATOM 801 C CA . HIS A 1 106 ? -15.105 -7.679 21.189 1.00 86.69 106 HIS A CA 1
ATOM 802 C C . HIS A 1 106 ? -14.824 -8.106 19.735 1.00 86.69 106 HIS A C 1
ATOM 804 O O . HIS A 1 106 ? -13.799 -7.726 19.167 1.00 86.69 106 HIS A O 1
ATOM 810 N N . LYS A 1 107 ? -15.753 -8.827 19.086 1.00 90.62 107 LYS A N 1
ATOM 811 C CA . LYS A 1 107 ? -15.623 -9.244 17.677 1.00 90.62 107 LYS A CA 1
ATOM 812 C C . LYS A 1 107 ? -15.520 -8.054 16.726 1.00 90.62 107 LYS A C 1
ATOM 814 O O . LYS A 1 107 ? -14.688 -8.078 15.821 1.00 90.62 107 LYS A O 1
ATOM 819 N N . ALA A 1 108 ? -16.309 -7.002 16.945 1.00 91.19 108 ALA A N 1
ATOM 820 C CA . ALA A 1 108 ? -16.297 -5.817 16.093 1.00 91.19 108 ALA A CA 1
ATOM 821 C C . ALA A 1 108 ? -14.974 -5.052 16.226 1.00 91.19 108 ALA A C 1
ATOM 823 O O . ALA A 1 108 ? -14.372 -4.681 15.220 1.00 91.19 108 ALA A O 1
ATOM 824 N N . TYR A 1 109 ? -14.471 -4.887 17.454 1.00 93.38 109 TYR A N 1
ATOM 825 C CA . TYR A 1 109 ? -13.140 -4.324 17.691 1.00 93.38 109 TYR A CA 1
ATOM 826 C C . TYR A 1 109 ? -12.033 -5.162 17.026 1.00 93.38 109 TYR A C 1
ATOM 828 O O . TYR A 1 109 ? -11.177 -4.621 16.320 1.00 93.38 109 TYR A O 1
ATOM 836 N N . ASN A 1 110 ? -12.084 -6.487 17.192 1.00 94.44 110 ASN A N 1
ATOM 837 C CA . ASN A 1 110 ? -11.107 -7.410 16.616 1.00 94.44 110 ASN A CA 1
ATOM 838 C C . ASN A 1 110 ? -11.107 -7.368 15.081 1.00 94.44 110 ASN A C 1
ATOM 840 O O . ASN A 1 110 ? -10.040 -7.474 14.478 1.00 94.44 110 ASN A O 1
ATOM 844 N N . CYS A 1 111 ? -12.265 -7.150 14.445 1.00 94.38 111 CYS A N 1
ATOM 845 C CA . CYS A 1 111 ? -12.350 -6.965 12.996 1.00 94.38 111 CYS A CA 1
ATOM 846 C C . CYS A 1 111 ? -11.610 -5.703 12.531 1.00 94.38 111 CYS A C 1
ATOM 848 O O . CYS A 1 111 ? -10.818 -5.789 11.595 1.00 94.38 111 CYS A O 1
ATOM 850 N N . VAL A 1 112 ? -11.785 -4.560 13.210 1.00 95.31 112 VAL A N 1
ATOM 851 C CA . VAL A 1 112 ? -11.057 -3.313 12.883 1.00 95.31 112 VAL A CA 1
ATOM 852 C C . VAL A 1 112 ? -9.543 -3.517 13.013 1.00 95.31 112 VAL A C 1
ATOM 854 O O . VAL A 1 112 ? -8.779 -3.133 12.125 1.00 95.31 112 VAL A O 1
ATOM 857 N N . GLN A 1 113 ? -9.101 -4.168 14.094 1.00 95.25 113 GLN A N 1
ATOM 858 C CA . GLN A 1 113 ? -7.686 -4.486 14.297 1.00 95.25 113 GLN A CA 1
ATOM 859 C C . GLN A 1 113 ? -7.133 -5.409 13.212 1.00 95.25 113 GLN A C 1
ATOM 861 O O . GLN A 1 113 ? -6.105 -5.112 12.598 1.00 95.25 113 GLN A O 1
ATOM 866 N N . ARG A 1 114 ? -7.831 -6.513 12.920 1.00 95.06 114 ARG A N 1
ATOM 867 C CA . ARG A 1 114 ? -7.391 -7.464 11.896 1.00 95.06 114 ARG A CA 1
ATOM 868 C C . ARG A 1 114 ? -7.364 -6.823 10.512 1.00 95.06 114 ARG A C 1
ATOM 870 O O . ARG A 1 114 ? -6.459 -7.124 9.733 1.00 95.06 114 ARG A O 1
ATOM 877 N N . ALA A 1 115 ? -8.311 -5.932 10.216 1.00 95.25 115 ALA A N 1
ATOM 878 C CA . ALA A 1 115 ? -8.348 -5.192 8.965 1.00 95.25 115 ALA A CA 1
ATOM 879 C C . ALA A 1 115 ? -7.081 -4.349 8.776 1.00 95.25 115 ALA A C 1
ATOM 881 O O . ALA A 1 115 ? -6.429 -4.460 7.738 1.00 95.25 115 ALA A O 1
ATOM 882 N N . HIS A 1 116 ? -6.687 -3.567 9.789 1.00 96.50 116 HIS A N 1
ATOM 883 C CA . HIS A 1 116 ? -5.466 -2.759 9.727 1.00 96.50 116 HIS A CA 1
ATOM 884 C C . HIS A 1 116 ? -4.206 -3.625 9.611 1.00 96.50 116 HIS A C 1
ATOM 886 O O . HIS A 1 116 ? -3.370 -3.369 8.745 1.00 96.50 116 HIS A O 1
ATOM 892 N N . GLN A 1 117 ? -4.101 -4.691 10.411 1.00 96.19 117 GLN A N 1
ATOM 893 C CA . GLN A 1 117 ? -2.961 -5.614 10.366 1.00 96.19 117 GLN A CA 1
ATOM 894 C C . GLN A 1 117 ? -2.803 -6.281 8.999 1.00 96.19 117 GLN A C 1
ATOM 896 O O . GLN A 1 117 ? -1.701 -6.310 8.463 1.00 96.19 117 GLN A O 1
ATOM 901 N N . ASN A 1 118 ? -3.894 -6.743 8.380 1.00 95.19 118 ASN A N 1
ATOM 902 C CA . ASN A 1 118 ? -3.827 -7.336 7.044 1.00 95.19 118 ASN A CA 1
ATOM 903 C C . ASN A 1 118 ? -3.318 -6.334 5.998 1.00 95.19 118 ASN A C 1
ATOM 905 O O . ASN A 1 118 ? -2.563 -6.693 5.093 1.00 95.19 118 ASN A O 1
ATOM 909 N N . CYS A 1 119 ? -3.726 -5.070 6.103 1.00 95.19 119 CYS A N 1
ATOM 910 C CA . CYS A 1 119 ? -3.220 -4.026 5.223 1.00 95.19 119 CYS A CA 1
ATOM 911 C C . CYS A 1 119 ? -1.714 -3.791 5.442 1.00 95.19 119 CYS A C 1
ATOM 913 O O . CYS A 1 119 ? -0.985 -3.672 4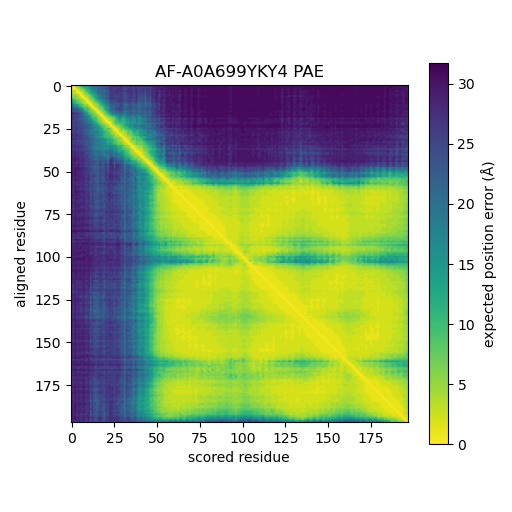.460 1.00 95.19 119 CYS A O 1
ATOM 915 N N . LEU A 1 120 ? -1.236 -3.802 6.692 1.00 96.25 120 LEU A N 1
ATOM 916 C CA . LEU A 1 120 ? 0.190 -3.663 7.021 1.00 96.25 120 LEU A CA 1
ATOM 917 C C . LEU A 1 120 ? 1.035 -4.869 6.585 1.00 96.25 120 LEU A C 1
ATOM 919 O O . LEU A 1 120 ? 2.153 -4.671 6.128 1.00 96.25 120 LEU A O 1
ATOM 923 N N . GLU A 1 121 ? 0.503 -6.091 6.652 1.00 95.75 121 GLU A N 1
ATOM 924 C CA . GLU A 1 121 ? 1.169 -7.311 6.161 1.00 95.75 121 GLU A CA 1
ATOM 925 C C . GLU A 1 121 ? 1.450 -7.244 4.647 1.00 95.75 121 GLU A C 1
ATOM 927 O O . GLU A 1 121 ? 2.482 -7.718 4.183 1.00 95.75 121 GLU A O 1
ATOM 932 N N . ASN A 1 122 ? 0.554 -6.622 3.871 1.00 93.62 122 ASN A N 1
ATOM 933 C CA . ASN A 1 122 ? 0.686 -6.503 2.412 1.00 93.62 122 ASN A CA 1
ATOM 934 C C . ASN A 1 122 ? 1.446 -5.244 1.959 1.00 93.62 122 ASN A C 1
ATOM 936 O O . ASN A 1 122 ? 1.859 -5.146 0.800 1.00 93.62 122 ASN A O 1
ATOM 940 N N . LEU A 1 123 ? 1.606 -4.257 2.843 1.00 95.06 123 LEU A N 1
ATOM 941 C CA . LEU A 1 123 ? 2.180 -2.956 2.508 1.00 95.06 123 LEU A CA 1
ATOM 942 C C . LEU A 1 123 ? 3.642 -3.033 2.008 1.00 95.06 123 LEU A C 1
ATOM 944 O O . LEU A 1 123 ? 3.943 -2.366 1.016 1.00 95.06 123 LEU A O 1
ATOM 948 N N . PRO A 1 124 ? 4.546 -3.855 2.587 1.00 95.75 124 PRO A N 1
ATOM 949 C CA . PRO A 1 124 ? 5.913 -4.001 2.081 1.00 95.75 124 PRO A CA 1
ATOM 950 C C . PRO A 1 124 ? 5.962 -4.551 0.653 1.00 95.75 124 PRO A C 1
ATOM 952 O O . PRO A 1 124 ? 6.681 -4.018 -0.191 1.00 95.75 124 PRO A O 1
ATOM 955 N N . THR A 1 125 ? 5.159 -5.577 0.358 1.00 95.44 125 THR A N 1
ATOM 956 C CA . THR A 1 125 ? 5.063 -6.165 -0.986 1.00 95.44 125 THR A CA 1
ATOM 957 C C . THR A 1 125 ? 4.540 -5.146 -1.992 1.00 95.44 125 THR A C 1
ATOM 959 O O . THR A 1 125 ? 5.081 -5.025 -3.090 1.00 95.44 125 THR A O 1
ATOM 962 N N . PHE A 1 126 ? 3.528 -4.367 -1.605 1.00 96.62 126 PHE A N 1
ATOM 963 C CA . PHE A 1 126 ? 3.009 -3.280 -2.427 1.00 96.62 126 PHE A CA 1
ATOM 964 C C . PHE A 1 126 ? 4.089 -2.238 -2.760 1.00 96.62 126 PHE A C 1
ATOM 966 O O . PHE A 1 126 ? 4.275 -1.913 -3.934 1.00 96.62 126 PHE A O 1
ATOM 973 N N . TYR A 1 127 ? 4.834 -1.750 -1.760 1.00 97.00 127 TYR A N 1
ATOM 974 C CA . TYR A 1 127 ? 5.914 -0.787 -1.991 1.00 97.00 127 TYR A CA 1
ATOM 975 C C . TYR A 1 127 ? 7.014 -1.352 -2.888 1.00 97.00 127 TYR A C 1
ATOM 977 O O . TYR A 1 127 ? 7.451 -0.673 -3.816 1.00 97.00 127 TYR A O 1
ATOM 985 N N . ALA A 1 128 ? 7.426 -2.600 -2.654 1.00 96.62 128 ALA A N 1
ATOM 986 C CA . ALA A 1 128 ? 8.430 -3.261 -3.478 1.00 96.62 128 ALA A CA 1
ATOM 987 C C . ALA A 1 128 ? 8.002 -3.303 -4.951 1.00 96.62 128 ALA A C 1
ATOM 989 O O . ALA A 1 128 ? 8.792 -2.966 -5.834 1.00 96.62 128 ALA A O 1
ATOM 990 N N . LEU A 1 129 ? 6.742 -3.647 -5.227 1.00 96.19 129 LEU A N 1
ATOM 991 C CA . LEU A 1 129 ? 6.215 -3.714 -6.588 1.00 96.19 129 LEU A CA 1
ATOM 992 C C . LEU A 1 129 ? 6.053 -2.333 -7.232 1.00 96.19 129 LEU A C 1
ATOM 994 O O . LEU A 1 129 ? 6.490 -2.143 -8.365 1.00 96.19 129 LEU A O 1
ATOM 998 N N . VAL A 1 130 ? 5.458 -1.353 -6.544 1.00 96.88 130 VAL A N 1
ATOM 999 C CA . VAL A 1 130 ? 5.193 -0.034 -7.146 1.00 96.88 130 VAL A CA 1
ATOM 1000 C C . VAL A 1 130 ? 6.485 0.737 -7.421 1.00 96.88 130 VAL A C 1
ATOM 1002 O O . VAL A 1 130 ? 6.611 1.365 -8.470 1.00 96.88 130 VAL A O 1
ATOM 1005 N N . ILE A 1 131 ? 7.475 0.639 -6.526 1.00 95.94 131 ILE A N 1
ATOM 1006 C CA . ILE A 1 131 ? 8.770 1.305 -6.692 1.00 95.94 131 ILE A CA 1
ATOM 1007 C C . ILE A 1 131 ? 9.563 0.625 -7.807 1.00 95.94 131 ILE A C 1
ATOM 1009 O O . ILE A 1 131 ? 10.030 1.313 -8.711 1.00 95.94 131 ILE A O 1
ATOM 1013 N N . SER A 1 132 ? 9.682 -0.709 -7.787 1.00 94.88 132 SER A N 1
ATOM 1014 C CA . SER A 1 132 ? 10.463 -1.441 -8.796 1.00 94.88 132 SER A CA 1
ATOM 1015 C C . SER A 1 132 ? 9.884 -1.284 -10.201 1.00 94.88 132 SER A C 1
ATOM 1017 O O . SER A 1 132 ? 10.597 -0.896 -11.123 1.00 94.88 132 SER A O 1
ATOM 1019 N N . THR A 1 133 ? 8.581 -1.514 -10.372 1.00 95.06 133 THR A N 1
ATOM 1020 C CA . THR A 1 133 ? 7.921 -1.380 -11.679 1.00 95.06 133 THR A CA 1
ATOM 1021 C C . THR A 1 133 ? 7.810 0.072 -12.125 1.00 95.06 133 THR A C 1
ATOM 1023 O O . THR A 1 133 ? 7.862 0.347 -13.324 1.00 95.06 133 THR A O 1
ATOM 1026 N N . GLY A 1 134 ? 7.732 1.010 -11.178 1.00 94.62 134 GLY A N 1
ATOM 1027 C CA . GLY A 1 134 ? 7.701 2.445 -11.431 1.00 94.62 134 GLY A CA 1
ATOM 1028 C C . GLY A 1 134 ? 8.974 2.999 -12.074 1.00 94.62 134 GLY A C 1
ATOM 1029 O O . GLY A 1 134 ? 8.904 4.018 -12.757 1.00 94.62 134 GLY A O 1
ATOM 1030 N N . LEU A 1 135 ? 10.116 2.314 -11.933 1.00 92.94 135 LEU A N 1
ATOM 1031 C CA . LEU A 1 135 ? 11.362 2.689 -12.614 1.00 92.94 135 LEU A CA 1
ATOM 1032 C C . LEU A 1 135 ? 11.252 2.574 -14.139 1.00 92.94 135 LEU A C 1
ATOM 1034 O O . LEU A 1 135 ? 11.877 3.348 -14.859 1.00 92.94 135 LEU A O 1
ATOM 1038 N N . LYS A 1 136 ? 10.447 1.627 -14.635 1.00 92.38 136 LYS A N 1
ATOM 1039 C CA . LYS A 1 136 ? 10.260 1.394 -16.073 1.00 92.38 136 LYS A CA 1
ATOM 1040 C C . LYS A 1 136 ? 8.899 1.858 -16.590 1.00 92.38 136 LYS A C 1
ATOM 1042 O O . LYS A 1 136 ? 8.809 2.387 -17.694 1.00 92.38 136 LYS A O 1
ATOM 1047 N N . TYR A 1 137 ? 7.844 1.673 -15.801 1.00 93.88 137 TYR A N 1
ATOM 1048 C CA . TYR A 1 137 ? 6.457 1.974 -16.159 1.00 93.88 137 TYR A CA 1
ATOM 1049 C C . TYR A 1 137 ? 5.803 2.896 -15.111 1.00 93.88 137 TYR A C 1
ATOM 1051 O O . TYR A 1 137 ? 4.843 2.490 -14.452 1.00 93.88 137 TYR A O 1
ATOM 1059 N N . PRO A 1 138 ? 6.287 4.141 -14.934 1.00 94.50 138 PRO A N 1
ATOM 1060 C CA . PRO A 1 138 ? 5.872 5.020 -13.834 1.00 94.50 138 PRO A CA 1
ATOM 1061 C C . PRO A 1 138 ? 4.367 5.327 -13.810 1.00 94.50 138 PRO A C 1
ATOM 1063 O O . PRO A 1 138 ? 3.749 5.289 -12.748 1.00 94.50 138 PRO A O 1
ATOM 1066 N N . ILE A 1 139 ? 3.756 5.588 -14.971 1.00 95.31 139 ILE A N 1
ATOM 1067 C CA . ILE A 1 139 ? 2.326 5.932 -15.065 1.00 95.31 139 ILE A CA 1
ATOM 1068 C C . ILE A 1 139 ? 1.459 4.711 -14.738 1.00 95.31 139 ILE A C 1
ATOM 1070 O O . ILE A 1 139 ? 0.562 4.796 -13.903 1.00 95.31 139 ILE A O 1
ATOM 1074 N N . THR A 1 140 ? 1.747 3.560 -15.354 1.00 95.38 140 THR A N 1
ATOM 1075 C CA . THR A 1 140 ? 0.995 2.319 -15.120 1.00 95.38 140 THR A CA 1
ATOM 1076 C C . THR A 1 140 ? 1.126 1.850 -13.674 1.00 95.38 140 THR A C 1
ATOM 1078 O O . THR A 1 140 ? 0.125 1.470 -13.071 1.00 95.38 140 THR A O 1
ATOM 1081 N N . ALA A 1 141 ? 2.333 1.914 -13.099 1.00 96.25 141 ALA A N 1
ATOM 1082 C CA . ALA A 1 141 ? 2.574 1.552 -11.706 1.00 96.25 141 ALA A CA 1
ATOM 1083 C C . ALA A 1 141 ? 1.799 2.463 -10.744 1.00 96.25 141 ALA A C 1
ATOM 1085 O O . ALA A 1 141 ? 1.136 1.972 -9.833 1.00 96.25 141 ALA A O 1
ATOM 1086 N N . SER A 1 142 ? 1.815 3.780 -10.979 1.00 96.62 142 SER A N 1
ATOM 1087 C CA . SER A 1 142 ? 1.058 4.736 -10.167 1.00 96.62 142 SER A CA 1
ATOM 1088 C C . SER A 1 142 ? -0.455 4.506 -10.272 1.00 96.62 142 SER A C 1
ATOM 1090 O O . SER A 1 142 ? -1.121 4.374 -9.247 1.00 96.62 142 SER A O 1
ATOM 1092 N N . ALA A 1 143 ? -1.000 4.354 -11.485 1.00 97.00 143 ALA A N 1
ATOM 1093 C CA . ALA A 1 143 ? -2.427 4.097 -11.692 1.00 97.00 143 ALA A CA 1
ATOM 1094 C C . ALA A 1 143 ? -2.885 2.786 -11.028 1.00 97.00 143 ALA A C 1
ATOM 1096 O O . ALA A 1 143 ? -3.864 2.775 -10.279 1.00 97.00 143 ALA A O 1
ATOM 1097 N N . ALA A 1 144 ? -2.143 1.694 -11.233 1.00 97.06 144 ALA A N 1
ATOM 1098 C CA . ALA A 1 144 ? -2.416 0.415 -10.582 1.00 97.06 144 ALA A CA 1
ATOM 1099 C C . ALA A 1 144 ? -2.301 0.515 -9.052 1.00 97.06 144 ALA A C 1
ATOM 1101 O O . ALA A 1 144 ? -3.105 -0.072 -8.324 1.00 97.06 144 ALA A O 1
ATOM 1102 N N . GLY A 1 145 ? -1.346 1.306 -8.555 1.00 96.94 145 GLY A N 1
ATOM 1103 C CA . GLY A 1 145 ? -1.186 1.555 -7.130 1.00 96.94 145 GLY A CA 1
ATOM 1104 C C . GLY A 1 145 ? -2.333 2.356 -6.513 1.00 96.94 145 GLY A C 1
ATOM 1105 O O . GLY A 1 145 ? -2.755 2.050 -5.400 1.00 96.94 145 GLY A O 1
ATOM 1106 N N . MET A 1 146 ? -2.914 3.307 -7.248 1.00 97.44 146 MET A N 1
ATOM 1107 C CA . MET A 1 146 ? -4.121 4.021 -6.816 1.00 97.44 146 MET A CA 1
ATOM 1108 C C . MET A 1 146 ? -5.346 3.101 -6.763 1.00 97.44 146 MET A C 1
ATOM 1110 O O . MET A 1 146 ? -6.112 3.164 -5.801 1.00 97.44 146 MET A O 1
ATOM 1114 N N . VAL A 1 147 ? -5.506 2.198 -7.739 1.00 97.19 147 VAL A N 1
ATOM 1115 C CA . VAL A 1 147 ? -6.565 1.168 -7.720 1.00 97.19 147 VAL A CA 1
ATOM 1116 C C . VAL A 1 147 ? -6.400 0.240 -6.514 1.00 97.19 147 VAL A C 1
ATOM 1118 O O . VAL A 1 147 ? -7.368 -0.030 -5.801 1.00 97.19 147 VAL A O 1
ATOM 1121 N N . TYR A 1 148 ? -5.167 -0.201 -6.237 1.00 97.44 148 TYR A N 1
ATOM 1122 C CA . TYR A 1 148 ? -4.856 -0.987 -5.043 1.00 97.44 148 TYR A CA 1
ATOM 1123 C C . TYR A 1 148 ? -5.255 -0.246 -3.760 1.00 97.44 148 TYR A C 1
ATOM 1125 O O . TYR A 1 148 ? -5.930 -0.814 -2.897 1.00 97.44 148 TYR A O 1
ATOM 1133 N N . LEU A 1 149 ? -4.885 1.033 -3.659 1.00 97.06 149 LEU A N 1
ATOM 1134 C CA . LEU A 1 149 ? -5.152 1.859 -2.488 1.00 97.06 149 LEU A CA 1
ATOM 1135 C C . LEU A 1 149 ? -6.651 2.056 -2.244 1.00 97.06 149 LEU A C 1
ATOM 1137 O O . LEU A 1 149 ? -7.117 1.865 -1.121 1.00 97.06 149 LEU A O 1
ATOM 1141 N N . ALA A 1 150 ? -7.413 2.364 -3.296 1.00 97.12 150 ALA A N 1
ATOM 1142 C CA . ALA A 1 150 ? -8.867 2.478 -3.223 1.00 97.12 150 ALA A CA 1
ATOM 1143 C C . ALA A 1 150 ? -9.505 1.165 -2.744 1.00 97.12 150 ALA A C 1
ATOM 1145 O O . ALA A 1 150 ? -10.318 1.167 -1.819 1.00 97.12 150 ALA A O 1
ATOM 1146 N N . GLY A 1 151 ? -9.068 0.027 -3.291 1.00 96.00 151 GLY A N 1
ATOM 1147 C CA . GLY A 1 151 ? -9.520 -1.285 -2.837 1.00 96.00 151 GLY A CA 1
ATOM 1148 C C . GLY A 1 151 ? -9.186 -1.562 -1.367 1.00 96.00 151 GLY A C 1
ATOM 1149 O O . GLY A 1 151 ? -10.012 -2.126 -0.654 1.00 96.00 151 GLY A O 1
ATOM 1150 N N . LYS A 1 152 ? -8.022 -1.128 -0.865 1.00 95.62 152 LYS A N 1
ATOM 1151 C CA . LYS A 1 152 ? -7.659 -1.283 0.556 1.00 95.62 152 LYS A CA 1
ATOM 1152 C C . LYS A 1 152 ? -8.454 -0.370 1.493 1.00 95.62 152 LYS A C 1
ATOM 1154 O O . LYS A 1 152 ? -8.739 -0.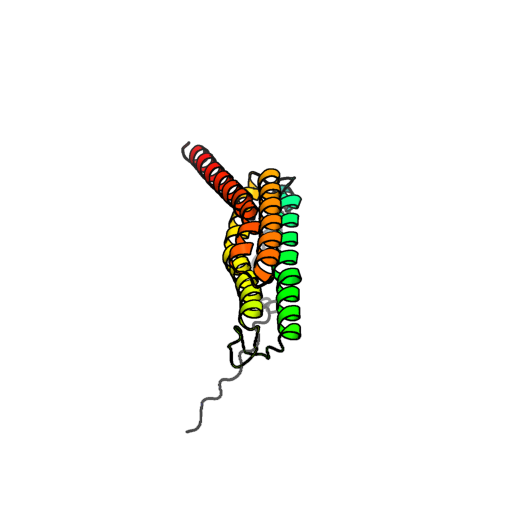781 2.617 1.00 95.62 152 LYS A O 1
ATOM 1159 N N . ILE A 1 153 ? -8.878 0.811 1.041 1.00 96.38 153 ILE A N 1
ATOM 1160 C CA . ILE A 1 153 ? -9.817 1.661 1.792 1.00 96.38 153 ILE A CA 1
ATOM 1161 C C . ILE A 1 153 ? -11.182 0.966 1.902 1.00 96.38 153 ILE A C 1
ATOM 1163 O O . ILE A 1 153 ? -11.729 0.863 2.999 1.00 96.38 153 ILE A O 1
ATOM 1167 N N . LEU A 1 154 ? -11.701 0.426 0.793 1.00 95.75 154 LEU A N 1
ATOM 1168 C CA . LEU A 1 154 ? -12.956 -0.336 0.787 1.00 95.75 154 LEU A CA 1
ATOM 1169 C C . LEU A 1 154 ? -12.867 -1.595 1.658 1.00 95.75 154 LEU A C 1
ATOM 1171 O O . LEU A 1 154 ? -13.774 -1.863 2.440 1.00 95.75 154 LEU A O 1
ATOM 1175 N N . TYR A 1 155 ? -11.749 -2.323 1.585 1.00 94.94 155 TYR A N 1
ATOM 1176 C CA . TYR A 1 155 ? -11.467 -3.475 2.441 1.00 94.94 155 TYR A CA 1
ATOM 1177 C C . TYR A 1 155 ? -11.549 -3.105 3.925 1.00 94.94 155 TYR A C 1
ATOM 1179 O O . TYR A 1 155 ? -12.249 -3.765 4.692 1.00 94.94 155 TYR A O 1
ATOM 1187 N N . PHE A 1 156 ? -10.842 -2.043 4.328 1.00 95.50 156 PHE A N 1
ATOM 1188 C CA . PHE A 1 156 ? -10.797 -1.612 5.721 1.00 95.50 156 PHE A CA 1
ATOM 1189 C C . PHE A 1 156 ? -12.172 -1.168 6.215 1.00 95.50 156 PHE A C 1
ATOM 1191 O O . PHE A 1 156 ? -12.589 -1.594 7.289 1.00 95.50 156 PHE A O 1
ATOM 1198 N N . ASN A 1 157 ? -12.904 -0.381 5.425 1.00 93.88 157 ASN A N 1
ATOM 1199 C CA . ASN A 1 157 ? -14.234 0.101 5.796 1.00 93.88 157 ASN A CA 1
ATOM 1200 C C . ASN A 1 157 ? -15.264 -1.026 5.876 1.00 93.88 157 ASN A C 1
ATOM 1202 O O . ASN A 1 157 ? -16.020 -1.094 6.846 1.00 93.88 157 ASN A O 1
ATOM 1206 N N . GLY A 1 158 ? -15.257 -1.938 4.902 1.00 92.62 158 GLY A N 1
ATOM 1207 C CA . GLY A 1 158 ? -16.127 -3.108 4.899 1.00 92.62 158 GLY A CA 1
ATOM 1208 C C . GLY A 1 158 ? -15.859 -4.001 6.106 1.00 92.62 158 GLY A C 1
ATOM 1209 O O . GLY A 1 158 ? -16.776 -4.312 6.865 1.00 92.62 158 GLY A O 1
ATOM 1210 N N . TYR A 1 159 ? -14.594 -4.346 6.352 1.00 92.12 159 TYR A N 1
ATOM 1211 C CA . TYR A 1 159 ? -14.230 -5.247 7.445 1.00 92.12 159 TYR A CA 1
ATOM 1212 C C . TYR A 1 159 ? -14.408 -4.599 8.835 1.00 92.12 159 TYR A C 1
ATOM 1214 O O . TYR A 1 159 ? -14.784 -5.266 9.796 1.00 92.12 159 TYR A O 1
ATOM 1222 N N . SER A 1 160 ? -14.245 -3.276 8.943 1.00 90.12 160 SER A N 1
ATOM 1223 C CA . SER A 1 160 ? -14.450 -2.517 10.191 1.00 90.12 160 SER A CA 1
ATOM 1224 C C . SER A 1 160 ? -15.912 -2.419 10.642 1.00 90.12 160 SER A C 1
ATOM 1226 O O . SER A 1 160 ? -16.182 -1.961 11.751 1.00 90.12 160 SER A O 1
ATOM 1228 N N . SER A 1 161 ? -16.866 -2.861 9.818 1.00 88.31 161 SER A N 1
ATOM 1229 C CA . SER A 1 161 ? -18.290 -2.899 10.177 1.00 88.31 161 SER A CA 1
ATOM 1230 C C . SER A 1 161 ? -18.650 -3.989 11.200 1.00 88.31 161 SER A C 1
ATOM 1232 O O . SER A 1 161 ? -19.774 -4.001 11.697 1.00 88.31 161 SER A O 1
ATOM 1234 N N . GLY A 1 162 ? -17.709 -4.885 11.526 1.00 81.56 162 GLY A N 1
ATOM 1235 C CA . GLY A 1 162 ? -17.900 -6.001 12.459 1.00 81.56 162 GLY A CA 1
ATOM 1236 C C . GLY A 1 162 ? -18.375 -7.300 11.805 1.00 81.56 162 GLY A C 1
ATOM 1237 O O . GLY A 1 162 ? -18.447 -8.323 12.479 1.00 81.56 162 GLY A O 1
ATOM 1238 N N . ASP A 1 163 ? -18.643 -7.270 10.500 1.00 86.19 163 ASP A N 1
ATOM 1239 C CA . ASP A 1 163 ? -18.957 -8.439 9.684 1.00 86.19 163 ASP A CA 1
ATOM 1240 C C . ASP A 1 163 ? -17.724 -8.848 8.849 1.00 86.19 163 ASP A C 1
ATOM 1242 O O . ASP A 1 163 ? -17.288 -8.084 7.976 1.00 86.19 163 ASP A O 1
ATOM 1246 N N . PRO A 1 164 ? -17.142 -10.038 9.092 1.00 83.12 164 PRO A N 1
ATOM 1247 C CA . PRO A 1 164 ? -15.982 -10.516 8.353 1.00 83.12 164 PRO A CA 1
ATOM 1248 C C . PRO A 1 164 ? -16.198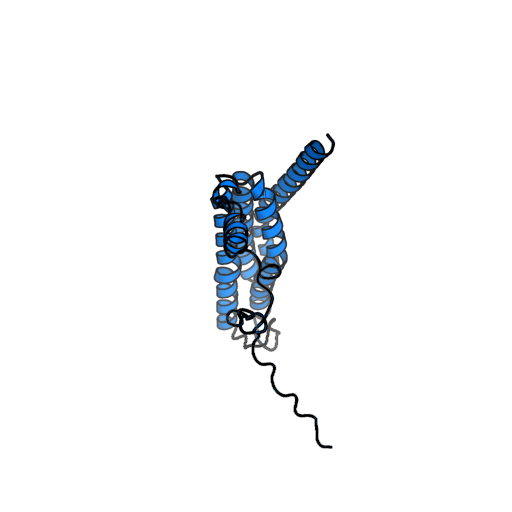 -10.694 6.852 1.00 83.12 164 PRO A C 1
ATOM 1250 O O . PRO A 1 164 ? -15.227 -10.600 6.100 1.00 83.12 164 PRO A O 1
ATOM 1253 N N . GLU A 1 165 ? -17.423 -10.940 6.386 1.00 87.56 165 GLU A N 1
ATOM 1254 C CA . GLU A 1 165 ? -17.687 -11.189 4.964 1.00 87.56 165 GLU A CA 1
ATOM 1255 C C . GLU A 1 165 ? -17.575 -9.911 4.126 1.00 87.56 165 GLU A C 1
ATOM 1257 O O . GLU A 1 165 ? -17.114 -9.940 2.981 1.00 87.56 165 GLU A O 1
ATOM 1262 N N . LYS A 1 166 ? -17.858 -8.747 4.723 1.00 87.38 166 LYS A N 1
ATOM 1263 C CA . LYS A 1 166 ? -17.764 -7.441 4.046 1.00 87.38 166 LYS A CA 1
ATOM 1264 C C . LYS A 1 166 ? -16.344 -7.043 3.653 1.00 87.38 166 LYS A C 1
ATOM 1266 O O . LYS A 1 166 ? -16.168 -6.105 2.876 1.00 87.38 166 LYS A O 1
ATOM 1271 N N . ARG A 1 167 ? -15.326 -7.801 4.074 1.00 86.12 167 ARG A N 1
ATOM 1272 C CA . ARG A 1 167 ? -13.955 -7.688 3.549 1.00 86.12 167 ARG A CA 1
ATOM 1273 C C . ARG A 1 167 ? -13.882 -7.876 2.026 1.00 86.12 167 ARG A C 1
ATOM 1275 O O . ARG A 1 167 ? -12.982 -7.339 1.386 1.00 86.12 167 ARG A O 1
ATOM 1282 N N . MET A 1 168 ? -14.842 -8.593 1.431 1.00 89.88 168 MET A N 1
ATOM 1283 C CA . MET A 1 168 ? -14.903 -8.840 -0.015 1.00 89.88 168 MET A CA 1
ATOM 1284 C C . MET A 1 168 ? -15.104 -7.563 -0.846 1.00 89.88 168 MET A C 1
ATOM 1286 O O . MET A 1 168 ? -14.740 -7.539 -2.019 1.00 89.88 168 MET A O 1
ATOM 1290 N N . GLN A 1 169 ? -15.571 -6.466 -0.237 1.00 90.19 169 GLN A N 1
ATOM 1291 C CA . GLN A 1 169 ? -15.624 -5.142 -0.878 1.00 90.19 169 GLN A CA 1
ATOM 1292 C C . GLN A 1 169 ? -14.233 -4.638 -1.306 1.00 90.19 169 GLN A C 1
ATOM 1294 O O . GLN A 1 169 ? -14.114 -3.801 -2.197 1.00 90.19 169 GLN A O 1
ATOM 1299 N N . GLY A 1 170 ? -13.171 -5.183 -0.706 1.00 89.38 170 GLY A N 1
ATOM 1300 C CA . GLY A 1 170 ? -11.783 -4.912 -1.058 1.00 89.38 170 GLY A CA 1
ATOM 1301 C C . GLY A 1 170 ? -11.250 -5.636 -2.293 1.00 89.38 170 GLY A C 1
ATOM 1302 O O . GLY A 1 170 ? -10.086 -5.429 -2.644 1.00 89.38 170 GLY A O 1
ATOM 1303 N N . ALA A 1 171 ? -12.056 -6.467 -2.962 1.00 90.56 171 ALA A N 1
ATOM 1304 C CA . ALA A 1 171 ? -11.643 -7.234 -4.137 1.00 90.56 171 ALA A CA 1
ATOM 1305 C C . ALA A 1 171 ? -10.966 -6.408 -5.257 1.00 90.56 171 ALA A C 1
ATOM 1307 O O . ALA A 1 171 ? -9.996 -6.908 -5.833 1.00 90.56 171 ALA A O 1
ATOM 1308 N N . PRO A 1 172 ? -11.353 -5.141 -5.532 1.00 91.94 172 PRO A N 1
ATOM 1309 C CA . PRO A 1 172 ? -10.663 -4.322 -6.530 1.00 91.94 172 PRO A CA 1
ATOM 1310 C C . PRO A 1 172 ? -9.165 -4.133 -6.257 1.00 91.94 172 PRO A C 1
ATOM 1312 O O . PRO A 1 172 ? -8.398 -3.928 -7.195 1.00 91.94 172 PRO A O 1
ATOM 1315 N N . SER A 1 173 ? -8.712 -4.258 -5.000 1.00 93.44 173 SER A N 1
ATOM 1316 C CA . SER A 1 173 ? -7.280 -4.163 -4.686 1.00 93.44 173 SER A CA 1
ATOM 1317 C C . SER A 1 173 ? -6.445 -5.237 -5.393 1.00 93.44 173 SER A C 1
ATOM 1319 O O . SER A 1 173 ? -5.313 -4.963 -5.793 1.00 93.44 173 SER A O 1
ATOM 1321 N N . TYR A 1 174 ? -7.012 -6.424 -5.632 1.00 93.44 174 TYR A N 1
ATOM 1322 C CA . TYR A 1 174 ? -6.332 -7.493 -6.361 1.00 93.44 174 TYR A CA 1
ATOM 1323 C C . TYR A 1 174 ? -6.101 -7.137 -7.829 1.00 93.44 174 TYR A C 1
ATOM 1325 O O . TYR A 1 174 ? -5.072 -7.519 -8.372 1.00 93.44 174 TYR A O 1
ATOM 1333 N N . LEU A 1 175 ? -6.980 -6.352 -8.460 1.00 94.88 175 LEU A N 1
ATOM 1334 C CA . LEU A 1 175 ? -6.761 -5.878 -9.833 1.00 94.88 175 LEU A CA 1
ATOM 1335 C C . LEU A 1 175 ? -5.521 -4.983 -9.917 1.00 94.88 175 LEU A C 1
ATOM 1337 O O . LEU A 1 175 ? -4.681 -5.169 -10.798 1.00 94.88 175 LEU A O 1
ATOM 1341 N N . GLY A 1 176 ? -5.365 -4.057 -8.966 1.00 94.06 176 GLY A N 1
ATOM 1342 C CA . GLY A 1 176 ? -4.165 -3.224 -8.862 1.00 94.06 176 GLY A CA 1
ATOM 1343 C C . GLY A 1 176 ? -2.908 -4.059 -8.610 1.00 94.06 176 GLY A C 1
ATOM 1344 O O . GLY A 1 176 ? -1.906 -3.901 -9.305 1.00 94.06 176 GLY A O 1
ATOM 1345 N N . LEU A 1 177 ? -2.977 -5.008 -7.672 1.00 94.62 177 LEU A N 1
ATOM 1346 C CA . LEU A 1 177 ? -1.846 -5.872 -7.325 1.00 94.62 177 LEU A CA 1
ATOM 1347 C C . LEU A 1 177 ? -1.422 -6.792 -8.480 1.00 94.62 177 LEU A C 1
ATOM 1349 O O . LEU A 1 177 ? -0.233 -6.900 -8.769 1.00 94.62 177 LEU A O 1
ATOM 1353 N N . LEU A 1 178 ? -2.375 -7.425 -9.168 1.00 96.06 178 LEU A N 1
ATOM 1354 C CA . LEU A 1 178 ? -2.110 -8.283 -10.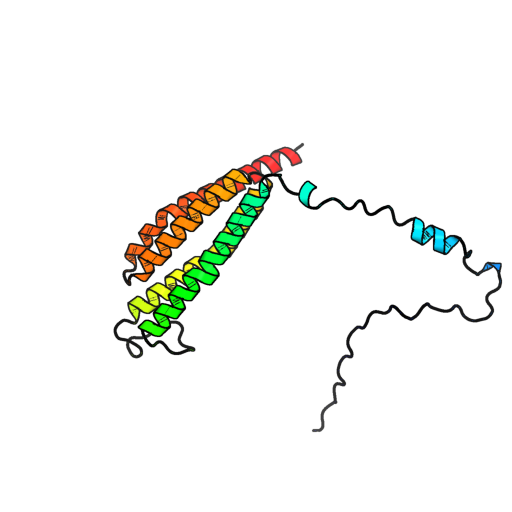326 1.00 96.06 178 LEU A CA 1
ATOM 1355 C C . LEU A 1 178 ? -1.540 -7.484 -11.497 1.00 96.06 178 LEU A C 1
ATOM 1357 O O . LEU A 1 178 ? -0.654 -7.971 -12.193 1.00 96.06 178 LEU A O 1
ATOM 1361 N N . THR A 1 179 ? -1.992 -6.241 -11.680 1.00 96.00 179 THR A N 1
ATOM 1362 C CA . THR A 1 179 ? -1.421 -5.339 -12.687 1.00 96.00 179 THR A CA 1
ATOM 1363 C C . THR A 1 179 ? 0.042 -5.030 -12.370 1.00 96.00 179 THR A C 1
ATOM 1365 O O . THR A 1 179 ? 0.889 -5.149 -13.253 1.00 96.00 179 THR A O 1
ATOM 1368 N N . LEU A 1 180 ? 0.358 -4.702 -11.112 1.00 95.88 180 LEU A N 1
ATOM 1369 C CA . LEU A 1 180 ? 1.735 -4.475 -10.660 1.00 95.88 180 LEU A CA 1
ATOM 1370 C C . LEU A 1 180 ? 2.610 -5.730 -10.804 1.00 95.88 180 LEU A C 1
ATOM 1372 O O . LEU A 1 180 ? 3.767 -5.644 -11.205 1.00 95.88 180 LEU A O 1
ATOM 1376 N N . LEU A 1 181 ? 2.061 -6.911 -10.522 1.00 96.44 181 LEU A N 1
ATOM 1377 C CA . LEU A 1 181 ? 2.780 -8.168 -10.716 1.00 96.44 181 LEU A CA 1
ATOM 1378 C C . LEU A 1 181 ? 3.043 -8.435 -12.206 1.00 96.44 181 LEU A C 1
ATOM 1380 O O . LEU A 1 181 ? 4.156 -8.791 -12.588 1.00 96.44 181 LEU A O 1
ATOM 1384 N N . GLY A 1 182 ? 2.047 -8.204 -13.061 1.00 96.00 182 GLY A N 1
ATOM 1385 C CA . GLY A 1 182 ? 2.176 -8.346 -14.509 1.00 96.00 182 GLY A CA 1
ATOM 1386 C C . GLY A 1 182 ? 3.219 -7.399 -15.105 1.00 96.00 182 GLY A C 1
ATOM 1387 O O . GLY A 1 182 ? 4.031 -7.816 -15.934 1.00 96.00 182 GLY A O 1
ATOM 1388 N N . THR A 1 183 ? 3.265 -6.139 -14.656 1.00 95.12 183 THR A N 1
ATOM 1389 C CA . THR A 1 183 ? 4.295 -5.186 -15.097 1.00 95.12 183 THR A CA 1
ATOM 1390 C C . THR A 1 183 ? 5.683 -5.547 -14.569 1.00 95.12 183 THR A C 1
ATOM 1392 O O . THR A 1 183 ? 6.658 -5.349 -15.295 1.00 95.12 183 THR A O 1
ATOM 1395 N N . ALA A 1 184 ? 5.792 -6.140 -13.376 1.00 96.00 184 ALA A N 1
ATOM 1396 C CA . ALA A 1 184 ? 7.054 -6.666 -12.853 1.00 96.00 184 ALA A CA 1
ATOM 1397 C C . ALA A 1 184 ? 7.586 -7.832 -13.697 1.00 96.00 184 ALA A C 1
ATOM 1399 O O . ALA A 1 184 ? 8.751 -7.821 -14.097 1.00 96.00 184 ALA A O 1
ATOM 1400 N N . VAL A 1 185 ? 6.729 -8.796 -14.047 1.00 95.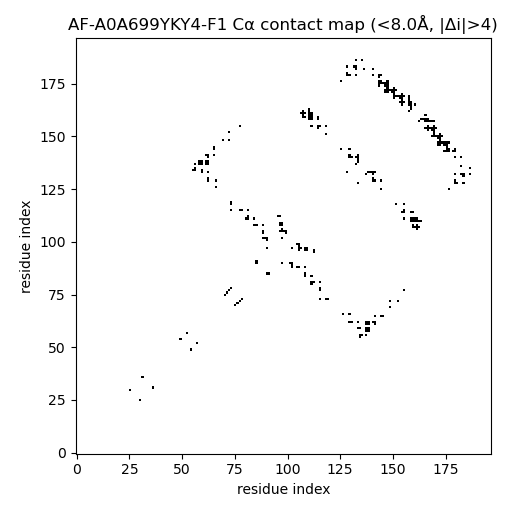69 185 VAL A N 1
ATOM 1401 C CA . VAL A 1 185 ? 7.101 -9.919 -14.924 1.00 95.69 185 VAL A CA 1
ATOM 1402 C C . VAL A 1 185 ? 7.517 -9.412 -16.305 1.00 95.69 185 VAL A C 1
ATOM 1404 O O . VAL A 1 185 ? 8.562 -9.806 -16.821 1.00 95.69 185 VAL A O 1
ATOM 1407 N N . LYS A 1 186 ? 6.752 -8.480 -16.889 1.00 94.62 186 LYS A N 1
ATOM 1408 C CA . LYS A 1 186 ? 7.106 -7.844 -18.167 1.00 94.62 186 LYS A CA 1
ATOM 1409 C C . LYS A 1 186 ? 8.477 -7.166 -18.093 1.00 94.62 186 LYS A C 1
ATOM 1411 O O . LYS A 1 186 ? 9.299 -7.342 -18.988 1.00 94.62 186 LYS A O 1
ATOM 1416 N N . MET A 1 187 ? 8.734 -6.416 -17.021 1.00 94.00 187 MET A N 1
ATOM 1417 C CA . MET A 1 187 ? 10.021 -5.763 -16.798 1.00 94.00 187 MET A CA 1
ATOM 1418 C C . MET A 1 187 ? 11.166 -6.781 -16.736 1.00 94.00 187 MET A C 1
ATOM 1420 O O . MET A 1 187 ? 12.193 -6.554 -17.372 1.00 94.00 187 MET A O 1
ATOM 1424 N N . ALA A 1 188 ? 10.979 -7.899 -16.029 1.00 93.50 188 ALA A N 1
ATOM 1425 C CA . ALA A 1 188 ? 11.976 -8.962 -15.919 1.00 93.50 188 ALA A CA 1
ATOM 1426 C C . ALA A 1 188 ? 12.283 -9.623 -17.275 1.00 93.50 188 ALA A C 1
ATOM 1428 O O . ALA A 1 188 ? 13.450 -9.789 -17.623 1.00 93.50 188 ALA A O 1
ATOM 1429 N N . ILE A 1 189 ? 11.254 -9.935 -18.073 1.00 94.44 189 ILE A N 1
ATOM 1430 C CA . ILE A 1 189 ? 11.419 -10.506 -19.422 1.00 94.44 189 ILE A CA 1
ATOM 1431 C C . ILE A 1 189 ? 12.195 -9.546 -20.326 1.00 94.44 189 ILE A C 1
ATOM 1433 O O . ILE A 1 189 ? 13.110 -9.953 -21.040 1.00 94.44 189 ILE A O 1
ATOM 1437 N N . ASP A 1 190 ? 11.834 -8.265 -20.308 1.00 91.69 190 ASP A N 1
ATOM 1438 C CA . ASP A 1 190 ? 12.509 -7.269 -21.130 1.00 91.69 190 ASP A CA 1
ATOM 1439 C C . ASP A 1 190 ? 13.967 -7.062 -20.696 1.00 91.69 190 ASP A C 1
ATOM 1441 O O . ASP A 1 190 ? 14.830 -6.886 -21.551 1.00 91.69 190 ASP A O 1
ATOM 1445 N N . ALA A 1 191 ? 14.251 -7.099 -19.390 1.00 90.62 191 ALA A N 1
ATOM 1446 C CA . ALA A 1 191 ? 15.617 -7.031 -18.880 1.00 90.62 191 ALA A CA 1
ATOM 1447 C C . ALA A 1 191 ? 16.434 -8.242 -19.353 1.00 90.62 191 ALA A C 1
ATOM 1449 O O . ALA A 1 191 ? 17.515 -8.070 -19.908 1.00 90.62 191 ALA A O 1
ATOM 1450 N N . ALA A 1 192 ? 15.885 -9.456 -19.238 1.00 92.56 192 ALA A N 1
ATOM 1451 C CA . ALA A 1 192 ? 16.547 -10.673 -19.703 1.00 92.56 192 ALA A CA 1
ATOM 1452 C C . ALA A 1 192 ? 16.908 -10.612 -21.198 1.00 92.56 192 ALA A C 1
ATOM 1454 O O . ALA A 1 192 ? 18.002 -11.011 -21.580 1.00 92.56 192 ALA A O 1
ATOM 1455 N N . LYS A 1 193 ? 16.036 -10.048 -22.046 1.00 92.56 193 LYS A N 1
ATOM 1456 C CA . LYS A 1 193 ? 16.308 -9.877 -23.487 1.00 92.56 193 LYS A CA 1
ATOM 1457 C C . LYS A 1 193 ? 17.447 -8.903 -23.792 1.00 92.56 193 LYS A C 1
ATOM 1459 O O . LYS A 1 193 ? 18.095 -9.053 -24.822 1.00 92.56 193 LYS A O 1
ATOM 1464 N N . VAL A 1 194 ? 17.654 -7.894 -22.947 1.00 90.94 194 VAL A N 1
ATOM 1465 C CA . VAL A 1 194 ? 18.741 -6.918 -23.114 1.00 90.94 194 VAL A CA 1
ATOM 1466 C C . VAL A 1 194 ? 20.084 -7.546 -22.750 1.00 90.94 194 VAL A C 1
ATOM 1468 O O . VAL A 1 194 ? 21.043 -7.346 -23.481 1.00 90.94 194 VAL A O 1
ATOM 1471 N N . TYR A 1 195 ? 20.139 -8.325 -21.666 1.00 86.62 195 TYR A N 1
ATOM 1472 C CA . TYR A 1 195 ? 21.375 -8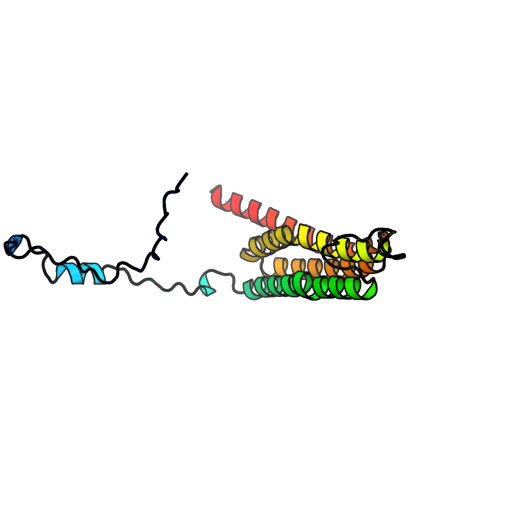.955 -21.181 1.00 86.62 195 TYR A CA 1
ATOM 1473 C C . TYR A 1 195 ? 21.711 -10.297 -21.846 1.00 86.62 195 TYR A C 1
ATOM 1475 O O . TYR A 1 195 ? 22.807 -10.809 -21.660 1.00 86.62 195 TYR A O 1
A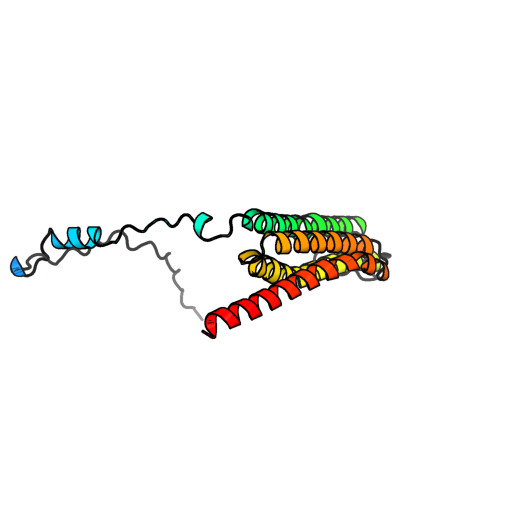TOM 1483 N N . ALA A 1 196 ? 20.777 -10.886 -22.597 1.00 81.75 196 ALA A N 1
ATOM 1484 C CA . ALA A 1 196 ? 21.020 -12.085 -23.400 1.00 81.75 196 ALA A CA 1
ATOM 1485 C C . ALA A 1 196 ? 21.684 -11.788 -24.764 1.00 81.75 196 ALA A C 1
ATOM 1487 O O . ALA A 1 196 ? 21.874 -12.713 -25.554 1.00 81.75 196 ALA A O 1
ATOM 1488 N N . LYS A 1 197 ? 21.992 -10.517 -25.055 1.00 57.69 197 LYS A N 1
ATOM 1489 C CA . LYS A 1 197 ? 22.806 -10.070 -26.193 1.00 57.69 197 LYS A CA 1
ATOM 1490 C C . LYS A 1 197 ? 24.197 -9.687 -25.717 1.00 57.69 197 LYS A C 1
ATOM 1492 O O . LYS A 1 197 ? 25.138 -9.939 -26.495 1.00 57.69 197 LYS A O 1
#

Sequence (197 aa):
MVPLPLKPAAPFSLCQDTAWQPPLGLPDDMQAPKNLAHSYLERTAPRSTVKMASLLPASFGWVAGTCAAAALVHHIYMSIGVQAARKKYNVKYPTLYATEADTKDHKAYNCVQRAHQNCLENLPTFYALVISTGLKYPITASAAGMVYLAGKILYFNGYSSGDPEKRMQGAPSYLGLLTLLGTAVKMAIDAAKVYAK

InterPro domains:
  IPR001129 Membrane-associated, eicosanoid/glutathione metabolism (MAPEG) protein [PF01124] (66-185)
  IPR023352 Membrane associated eicosanoid/glutathione metabolism-like domain superfamily [G3DSA:1.20.120.550] (61-196)
  IPR023352 Membrane associated eicosanoid/glutathione metabolism-like domain superfamily [SSF161084] (53-189)
  IPR050997 Membrane-associated proteins in eicosanoid and glutathione metabolism [PTHR10250] (57-192)

Radius of gyration: 28.95 Å; Cα contacts (8 Å, |Δi|>4): 176; chains: 1; bounding box: 86×34×70 Å

pLDDT: mean 81.97, std 18.75, range [36.03, 97.44]

Secondary structure (DSSP, 8-state):
----------------S---PPPTT--TTSSPPHHHHHHHHHTS-------GGGTS-TTHHHHHHHHHHHHIIIIIIHHHHHHHHHHHTT--TT-SS--TTT-TTHHHHHHHHHHHHHHHHHHHHHHHHHHHHHTT-HHHHHHHHHHHHHHHHHHHHHHTTS-GGGGGGGTHHHHHHHHHHHHHHHHHHHHHHHHT-

Organism: Haematococcus lacustris (NCBI:txid44745)